Protein AF-A0AAT9RAG1-F1 (afdb_monomer_lite)

Radius of gyration: 29.84 Å; chains: 1; bounding box: 112×32×70 Å

pLDDT: mean 76.35, std 19.21, range [33.62, 98.06]

Structure (mmCIF, N/CA/C/O backbone):
data_AF-A0AAT9RAG1-F1
#
_entry.id   AF-A0AAT9RAG1-F1
#
loop_
_atom_site.group_PDB
_atom_site.id
_atom_site.type_symbol
_atom_site.label_atom_id
_atom_site.label_alt_id
_atom_site.label_comp_id
_atom_site.label_asym_id
_atom_site.label_entity_id
_atom_site.label_seq_id
_atom_site.pdbx_PDB_ins_code
_atom_site.Cartn_x
_atom_site.Cartn_y
_atom_site.Cartn_z
_atom_site.occupancy
_atom_site.B_iso_or_equiv
_atom_site.auth_seq_id
_atom_site.auth_comp_id
_atom_site.auth_asym_id
_atom_site.auth_atom_id
_atom_site.pdbx_PDB_model_num
ATOM 1 N N . MET A 1 1 ? 93.681 4.586 -46.506 1.00 40.03 1 MET A N 1
ATOM 2 C CA . MET A 1 1 ? 93.192 5.091 -45.199 1.00 40.03 1 MET A CA 1
ATOM 3 C C . MET A 1 1 ? 92.603 6.467 -45.478 1.00 40.03 1 MET A C 1
ATOM 5 O O . MET A 1 1 ? 93.308 7.249 -46.083 1.00 40.03 1 MET A O 1
ATOM 9 N N . HIS A 1 2 ? 91.350 6.830 -45.233 1.00 36.38 2 HIS A N 1
ATOM 10 C CA . HIS A 1 2 ? 90.281 6.272 -44.418 1.00 36.38 2 HIS A CA 1
ATOM 11 C C . HIS A 1 2 ? 88.919 6.592 -45.057 1.00 36.38 2 HIS A C 1
ATOM 13 O O . HIS A 1 2 ? 88.734 7.653 -45.648 1.00 36.38 2 HIS A O 1
ATOM 19 N N . SER A 1 3 ? 87.973 5.668 -44.884 1.00 42.69 3 SER A N 1
ATOM 20 C CA . SER A 1 3 ? 86.530 5.896 -44.959 1.00 42.69 3 SER A CA 1
ATOM 21 C C . SER A 1 3 ? 86.085 6.962 -43.961 1.00 42.69 3 SER A C 1
ATOM 23 O O . SER A 1 3 ? 86.582 6.949 -42.838 1.00 42.69 3 SER A O 1
ATOM 25 N N . THR A 1 4 ? 85.080 7.776 -44.303 1.00 41.22 4 THR A N 1
ATOM 26 C CA . THR A 1 4 ? 83.787 7.854 -43.579 1.00 41.22 4 THR A CA 1
ATOM 27 C C . THR A 1 4 ? 82.902 8.970 -44.146 1.00 41.22 4 THR A C 1
ATOM 29 O O . THR A 1 4 ? 83.059 10.144 -43.834 1.00 41.22 4 THR A O 1
ATOM 32 N N . GLN A 1 5 ? 81.901 8.584 -44.935 1.00 45.16 5 GLN A N 1
ATOM 33 C CA . GLN A 1 5 ? 80.667 9.347 -45.099 1.00 45.16 5 GLN A CA 1
ATOM 34 C C . GLN A 1 5 ? 79.576 8.577 -44.370 1.00 45.16 5 GLN A C 1
ATOM 36 O O . GLN A 1 5 ? 79.223 7.489 -44.797 1.00 45.16 5 GLN A O 1
ATOM 41 N N . THR A 1 6 ? 79.042 9.143 -43.294 1.00 49.62 6 THR A N 1
ATOM 42 C CA . THR A 1 6 ? 77.658 8.911 -42.859 1.00 49.62 6 THR A CA 1
ATOM 43 C C . THR A 1 6 ? 77.366 9.862 -41.716 1.00 49.62 6 THR A C 1
ATOM 45 O O . THR A 1 6 ? 78.040 9.786 -40.692 1.00 49.62 6 THR A O 1
ATOM 48 N N . ARG A 1 7 ? 76.318 10.679 -41.848 1.00 47.44 7 ARG A N 1
ATOM 49 C CA . ARG A 1 7 ? 75.192 10.693 -40.902 1.00 47.44 7 ARG A CA 1
ATOM 50 C C . ARG A 1 7 ? 74.137 11.719 -41.318 1.00 47.44 7 ARG A C 1
ATOM 52 O O . ARG A 1 7 ? 74.457 12.764 -41.865 1.00 47.44 7 ARG A O 1
ATOM 59 N N . LEU A 1 8 ? 72.904 11.381 -40.935 1.00 45.31 8 LEU A N 1
ATOM 60 C CA . LEU A 1 8 ? 71.692 12.205 -40.833 1.00 45.31 8 LEU A CA 1
ATOM 61 C C . LEU A 1 8 ? 70.722 12.160 -42.014 1.00 45.31 8 LEU A C 1
ATOM 63 O O . LEU A 1 8 ? 70.532 13.142 -42.717 1.00 45.31 8 LEU A O 1
ATOM 67 N N . ARG A 1 9 ? 69.981 11.048 -42.106 1.00 50.81 9 ARG A N 1
ATOM 68 C CA . ARG A 1 9 ? 68.541 11.066 -42.419 1.00 50.81 9 ARG A CA 1
ATOM 69 C C . ARG A 1 9 ? 67.848 9.881 -41.756 1.00 50.81 9 ARG A C 1
ATOM 71 O O . ARG A 1 9 ? 67.722 8.855 -42.393 1.00 50.81 9 ARG A O 1
ATOM 78 N N . HIS A 1 10 ? 67.423 10.007 -40.501 1.00 46.81 10 HIS A N 1
ATOM 79 C CA . HIS A 1 10 ? 66.399 9.138 -39.898 1.00 46.81 10 HIS A CA 1
ATOM 80 C C . HIS A 1 10 ? 65.782 9.890 -38.714 1.00 46.81 10 HIS A C 1
ATOM 82 O O . HIS A 1 10 ? 66.286 9.827 -37.600 1.00 46.81 10 HIS A O 1
ATOM 88 N N . GLY A 1 11 ? 64.732 10.667 -38.971 1.00 48.91 11 GLY A N 1
ATOM 89 C CA . GLY A 1 11 ? 64.070 11.449 -37.923 1.00 48.91 11 GLY A CA 1
ATOM 90 C C . GLY A 1 11 ? 62.714 12.016 -38.326 1.00 48.91 11 GLY A C 1
ATOM 91 O O . GLY A 1 11 ? 62.370 13.101 -37.882 1.00 48.91 11 GLY A O 1
ATOM 92 N N . ALA A 1 12 ? 61.967 11.341 -39.208 1.00 48.41 12 ALA A N 1
ATOM 93 C CA . ALA A 1 12 ? 60.676 11.855 -39.683 1.00 48.41 12 ALA A CA 1
ATOM 94 C C . ALA A 1 12 ? 59.583 10.786 -39.888 1.00 48.41 12 ALA A C 1
ATOM 96 O O . ALA A 1 12 ? 58.574 11.074 -40.518 1.00 48.41 12 ALA A O 1
ATOM 97 N N . LEU A 1 13 ? 59.743 9.562 -39.366 1.00 47.81 13 LEU A N 1
ATOM 98 C CA . LEU A 1 13 ? 58.730 8.496 -39.516 1.00 47.81 13 LEU A CA 1
ATOM 99 C C . LEU A 1 13 ? 58.182 7.939 -38.194 1.00 47.81 13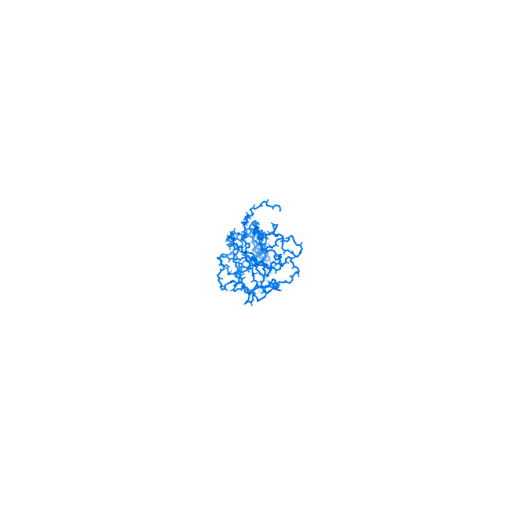 LEU A C 1
ATOM 101 O O . LEU A 1 13 ? 57.463 6.948 -38.192 1.00 47.81 13 LEU A O 1
ATOM 105 N N . THR A 1 14 ? 58.444 8.601 -37.070 1.00 49.59 14 THR A N 1
ATOM 106 C CA . THR A 1 14 ? 57.956 8.192 -35.739 1.00 49.59 14 THR A CA 1
ATOM 107 C C . THR A 1 14 ? 57.015 9.211 -35.093 1.00 49.59 14 THR A C 1
ATOM 109 O O . THR A 1 14 ? 56.840 9.204 -33.883 1.00 49.59 14 THR A O 1
ATOM 112 N N . ALA A 1 15 ? 56.370 10.077 -35.883 1.00 45.81 15 ALA A N 1
ATOM 113 C CA . ALA A 1 15 ? 55.337 10.995 -35.380 1.00 45.81 15 ALA A CA 1
ATOM 114 C C . ALA A 1 15 ? 53.917 10.674 -35.895 1.00 45.81 15 ALA A C 1
ATOM 116 O O . ALA A 1 15 ? 52.941 10.979 -35.218 1.00 45.81 15 ALA A O 1
ATOM 117 N N . CYS A 1 16 ? 53.771 10.003 -37.046 1.00 42.72 16 CYS A N 1
ATOM 118 C CA . CYS A 1 16 ? 52.444 9.697 -37.610 1.00 42.72 16 CYS A CA 1
ATOM 119 C C . CYS A 1 16 ? 51.754 8.467 -36.993 1.00 42.72 16 CYS A C 1
ATOM 121 O O . CYS A 1 16 ? 50.534 8.363 -37.066 1.00 42.72 16 CYS A O 1
ATOM 123 N N . ALA A 1 17 ? 52.488 7.551 -36.353 1.00 48.00 17 ALA A N 1
ATOM 124 C CA . ALA A 1 17 ? 51.880 6.357 -35.755 1.00 48.00 17 ALA A CA 1
ATOM 125 C C . ALA A 1 17 ? 51.192 6.641 -34.405 1.00 48.00 17 ALA A C 1
ATOM 127 O O . ALA A 1 17 ? 50.174 6.031 -34.086 1.00 48.00 17 ALA A O 1
ATOM 128 N N . ALA A 1 18 ? 51.704 7.599 -33.624 1.00 48.69 18 ALA A N 1
ATOM 129 C CA . ALA A 1 18 ? 51.156 7.912 -32.303 1.00 48.69 18 ALA A CA 1
ATOM 130 C C . ALA A 1 18 ? 49.821 8.677 -32.379 1.00 48.69 18 ALA A C 1
ATOM 132 O O . ALA A 1 18 ? 48.922 8.429 -31.578 1.00 48.69 18 ALA A O 1
ATOM 133 N N . ALA A 1 19 ? 49.653 9.556 -33.373 1.00 48.28 19 ALA A N 1
ATOM 134 C CA . ALA A 1 19 ? 48.416 10.319 -33.549 1.00 48.28 19 ALA A CA 1
ATOM 135 C C . ALA A 1 19 ? 47.224 9.428 -33.960 1.00 48.28 19 ALA A C 1
ATOM 137 O O . ALA A 1 19 ? 46.114 9.623 -33.472 1.00 48.28 19 ALA A O 1
ATOM 138 N N . LEU A 1 20 ? 47.454 8.401 -34.790 1.00 46.72 20 LEU A N 1
ATOM 139 C CA . LEU A 1 20 ? 46.414 7.445 -35.199 1.00 46.72 20 LEU A CA 1
ATOM 140 C C . LEU A 1 20 ? 46.015 6.475 -34.074 1.00 46.72 20 LEU A C 1
ATOM 142 O O . LEU A 1 20 ? 44.839 6.135 -33.956 1.00 46.72 20 LEU A O 1
ATOM 146 N N . ALA A 1 21 ? 46.950 6.085 -33.202 1.00 49.97 21 ALA A N 1
ATOM 147 C CA . ALA A 1 21 ? 46.638 5.252 -32.038 1.00 49.97 21 ALA A CA 1
ATOM 148 C C . ALA A 1 21 ? 45.797 6.002 -30.985 1.00 49.97 21 ALA A C 1
ATOM 150 O O . ALA A 1 21 ? 44.886 5.423 -30.394 1.00 49.97 21 ALA A O 1
ATOM 151 N N . LEU A 1 22 ? 46.045 7.302 -30.790 1.00 47.34 22 LEU A N 1
ATOM 152 C CA . LEU A 1 22 ? 45.271 8.133 -29.859 1.00 47.34 22 LEU A CA 1
ATOM 153 C C . LEU A 1 22 ? 43.859 8.457 -30.380 1.00 47.34 22 LEU A C 1
ATOM 155 O O . LEU A 1 22 ? 42.927 8.549 -29.584 1.00 47.34 22 LEU A O 1
ATOM 159 N N . LEU A 1 23 ? 43.667 8.542 -31.701 1.00 48.34 23 LEU A N 1
ATOM 160 C CA . LEU A 1 23 ? 42.337 8.686 -32.311 1.00 48.34 23 LEU A CA 1
ATOM 161 C C . LEU A 1 23 ? 41.520 7.380 -32.246 1.00 48.34 23 LEU A C 1
ATOM 163 O O . LEU A 1 23 ? 40.330 7.424 -31.945 1.00 48.34 23 LEU A O 1
ATOM 167 N N . ALA A 1 24 ? 42.144 6.209 -32.424 1.00 50.44 24 ALA A N 1
ATOM 168 C CA . ALA A 1 24 ? 41.454 4.917 -32.298 1.00 50.44 24 ALA A CA 1
ATOM 169 C C . ALA A 1 24 ? 41.089 4.563 -30.838 1.00 50.44 24 ALA A C 1
ATOM 171 O O . ALA A 1 24 ? 40.010 4.022 -30.575 1.00 50.44 24 ALA A O 1
ATOM 172 N N . ALA A 1 25 ? 41.943 4.921 -29.872 1.00 50.69 25 ALA A N 1
ATOM 173 C CA . ALA A 1 25 ? 41.645 4.755 -28.448 1.00 50.69 25 ALA A CA 1
ATOM 174 C C . ALA A 1 25 ? 40.567 5.743 -27.955 1.00 50.69 25 ALA A C 1
ATOM 176 O O . ALA A 1 25 ? 39.710 5.370 -27.156 1.00 50.69 25 ALA A O 1
ATOM 177 N N . GLY A 1 26 ? 40.544 6.975 -28.481 1.00 44.22 26 GLY A N 1
ATOM 178 C CA . GLY A 1 26 ? 39.517 7.973 -28.156 1.00 44.22 26 GLY A CA 1
ATOM 179 C C . GLY A 1 26 ? 38.122 7.635 -28.702 1.00 44.22 26 GLY A C 1
ATOM 180 O O . GLY A 1 26 ? 37.121 7.850 -28.018 1.00 44.22 26 GLY A O 1
ATOM 181 N N . CYS A 1 27 ? 38.029 7.039 -29.895 1.00 45.91 27 CYS A N 1
ATOM 182 C CA . CYS A 1 27 ? 36.744 6.644 -30.492 1.00 45.91 27 CYS A CA 1
ATOM 183 C C . CYS A 1 27 ? 36.137 5.372 -29.874 1.00 45.91 27 CYS A C 1
ATOM 185 O O . CYS A 1 27 ? 34.917 5.185 -29.909 1.00 45.91 27 CYS A O 1
ATOM 187 N N . SER A 1 28 ? 36.961 4.526 -29.252 1.00 42.59 28 SER A N 1
ATOM 188 C CA . SER A 1 28 ? 36.489 3.326 -28.547 1.00 42.59 28 SER A CA 1
ATOM 189 C C . SER A 1 28 ? 35.784 3.670 -27.229 1.00 42.59 28 SER A C 1
ATOM 191 O O . SER A 1 28 ? 34.896 2.942 -26.794 1.00 42.59 28 SER A O 1
ATOM 193 N N . GLN A 1 29 ? 36.123 4.814 -26.622 1.00 42.78 29 GLN A N 1
ATOM 194 C CA . GLN A 1 29 ? 35.517 5.269 -25.368 1.00 42.78 29 GLN A CA 1
ATOM 195 C C . GLN A 1 29 ? 34.324 6.214 -25.587 1.00 42.78 29 GLN A C 1
ATOM 197 O O . GLN A 1 29 ? 33.410 6.245 -24.768 1.00 42.78 29 GLN A O 1
ATOM 202 N N . ALA A 1 30 ? 34.271 6.913 -26.727 1.00 42.03 30 ALA A N 1
ATOM 203 C CA . ALA A 1 30 ? 33.099 7.694 -27.135 1.00 42.03 30 ALA A CA 1
ATOM 204 C C . ALA A 1 30 ? 31.915 6.812 -27.585 1.00 42.03 30 ALA A C 1
ATOM 206 O O . ALA A 1 30 ? 30.764 7.224 -27.472 1.00 42.03 30 ALA A O 1
ATOM 207 N N . SE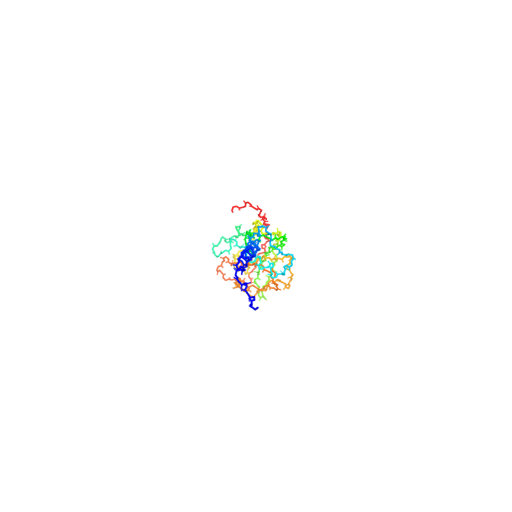R A 1 31 ? 32.176 5.571 -28.009 1.00 42.66 31 SER A N 1
ATOM 208 C CA . SER A 1 31 ? 31.130 4.600 -28.379 1.00 42.66 31 SER A CA 1
ATOM 209 C C . SER A 1 31 ? 30.538 3.847 -27.177 1.00 42.66 31 SER A C 1
ATOM 211 O O . SER A 1 31 ? 29.524 3.170 -27.311 1.00 42.66 31 SER A O 1
ATOM 213 N N . ALA A 1 32 ? 31.116 3.998 -25.978 1.00 41.66 32 ALA A N 1
ATOM 214 C CA . ALA A 1 32 ? 30.466 3.590 -24.728 1.00 41.66 32 ALA A CA 1
ATOM 215 C C . ALA A 1 32 ? 29.395 4.606 -24.272 1.00 41.66 32 ALA A C 1
ATOM 217 O O . ALA A 1 32 ? 28.630 4.342 -23.346 1.00 41.66 32 ALA A O 1
ATOM 218 N N . GLY A 1 33 ? 29.326 5.765 -24.936 1.00 42.03 33 GLY A N 1
ATOM 219 C CA . GLY A 1 33 ? 28.382 6.847 -24.685 1.00 42.03 33 GLY A CA 1
ATOM 220 C C . GLY A 1 33 ? 27.255 6.899 -25.711 1.00 42.03 33 GLY A C 1
ATOM 221 O O . GLY A 1 33 ? 26.995 7.952 -26.279 1.00 42.03 33 GLY A O 1
ATOM 222 N N . THR A 1 34 ? 26.608 5.772 -26.009 1.00 44.09 34 THR A N 1
ATOM 223 C CA . THR A 1 34 ? 25.304 5.758 -26.703 1.00 44.09 34 THR A CA 1
ATOM 224 C C . THR A 1 34 ? 24.581 4.432 -26.466 1.00 44.09 34 THR A C 1
ATOM 226 O O . THR A 1 34 ? 24.170 3.742 -27.392 1.00 44.09 34 THR A O 1
ATOM 229 N N . GLN A 1 35 ? 24.381 4.052 -25.199 1.00 44.97 35 GLN A N 1
ATOM 230 C CA . GLN A 1 35 ? 23.331 3.082 -24.879 1.00 44.97 35 GLN A CA 1
ATOM 231 C C . GLN A 1 35 ? 21.980 3.808 -24.916 1.00 44.97 35 GLN A C 1
ATOM 233 O O . GLN A 1 35 ? 21.408 4.147 -23.882 1.00 44.97 35 GLN A O 1
ATOM 238 N N . ALA A 1 36 ? 21.512 4.108 -26.128 1.00 47.84 36 ALA A N 1
ATOM 239 C CA . ALA A 1 36 ? 20.124 4.471 -26.355 1.00 47.84 36 ALA A CA 1
ATOM 240 C C . ALA A 1 36 ? 19.231 3.280 -25.949 1.00 47.84 36 ALA A C 1
ATOM 242 O O . ALA A 1 36 ? 19.473 2.142 -26.348 1.00 47.84 36 ALA A O 1
ATOM 243 N N . ASP A 1 37 ? 18.235 3.569 -25.115 1.00 59.56 37 ASP A N 1
ATOM 244 C CA . ASP A 1 37 ? 16.967 2.846 -24.968 1.00 59.56 37 ASP A CA 1
ATOM 245 C C . ASP A 1 37 ? 17.011 1.354 -24.595 1.00 59.56 37 ASP A C 1
ATOM 247 O O . ASP A 1 37 ? 16.361 0.505 -25.201 1.00 59.56 37 ASP A O 1
ATOM 251 N N . GLY A 1 38 ? 17.717 1.021 -23.513 1.00 77.00 38 GLY A N 1
ATOM 252 C CA . GLY A 1 38 ? 17.551 -0.272 -22.840 1.00 77.00 38 GLY A CA 1
ATOM 253 C C . GLY A 1 38 ? 16.586 -0.191 -21.654 1.00 77.00 38 GLY A C 1
ATOM 254 O O . GLY A 1 38 ? 16.732 0.676 -20.799 1.00 77.00 38 GLY A O 1
ATOM 255 N N . CYS A 1 39 ? 15.654 -1.136 -21.511 1.00 86.38 39 CYS A N 1
ATOM 256 C CA . CYS A 1 39 ? 14.928 -1.400 -20.256 1.00 86.38 39 CYS A CA 1
ATOM 257 C C . CYS A 1 39 ? 15.883 -1.894 -19.153 1.00 86.38 39 CYS A C 1
ATOM 259 O O . CYS A 1 39 ? 16.944 -2.422 -19.476 1.00 86.38 39 CYS A O 1
ATOM 261 N N . ARG A 1 40 ? 15.577 -1.712 -17.859 1.00 89.75 40 ARG A N 1
ATOM 262 C CA . ARG A 1 40 ? 16.416 -2.133 -16.717 1.00 89.75 40 ARG A CA 1
ATOM 263 C C . ARG A 1 40 ? 16.254 -3.614 -16.486 1.00 89.75 40 ARG A C 1
ATOM 265 O O . ARG A 1 40 ? 15.168 -4.064 -16.131 1.00 89.75 40 ARG A O 1
ATOM 272 N N . ASP A 1 41 ? 17.342 -4.352 -16.683 1.00 90.88 41 ASP A N 1
ATOM 273 C CA . ASP A 1 41 ? 17.323 -5.779 -16.419 1.00 90.88 41 ASP A CA 1
ATOM 274 C C . ASP A 1 41 ? 17.032 -6.037 -14.938 1.00 90.88 41 ASP A C 1
ATOM 276 O O . ASP A 1 41 ? 17.598 -5.414 -14.034 1.00 90.88 41 ASP A O 1
ATOM 280 N N . ASN A 1 42 ? 16.085 -6.939 -14.730 1.00 93.31 42 ASN A N 1
ATOM 281 C CA . ASN A 1 42 ? 15.546 -7.319 -13.438 1.00 93.31 42 ASN A CA 1
ATOM 282 C C . ASN A 1 42 ? 15.310 -8.830 -13.329 1.00 93.31 42 ASN A C 1
ATOM 284 O O . ASN A 1 42 ? 14.631 -9.278 -12.404 1.00 93.31 42 ASN A O 1
ATOM 288 N N . GLY A 1 43 ? 15.868 -9.629 -14.249 1.00 90.56 43 GLY A N 1
ATOM 289 C CA . GLY A 1 43 ? 15.709 -11.086 -14.247 1.00 90.56 43 GLY A CA 1
ATOM 290 C C . GLY A 1 43 ? 16.226 -11.762 -12.974 1.00 90.56 43 GLY A C 1
ATOM 291 O O . GLY A 1 43 ? 15.621 -12.728 -12.512 1.00 90.56 43 GLY A O 1
ATOM 292 N N . HIS A 1 44 ? 17.287 -11.215 -12.378 1.00 93.94 44 HIS A N 1
ATOM 293 C CA . HIS A 1 44 ? 17.971 -11.786 -11.212 1.00 93.94 44 HIS A CA 1
ATOM 294 C C . HIS A 1 44 ? 17.766 -10.996 -9.918 1.00 93.94 44 HIS A C 1
ATOM 296 O O . HIS A 1 44 ? 18.411 -11.293 -8.918 1.00 93.94 44 HIS A O 1
ATOM 302 N N . TRP A 1 45 ? 16.870 -10.004 -9.913 1.00 95.62 45 TRP A N 1
ATOM 303 C CA . TRP A 1 45 ? 16.665 -9.188 -8.721 1.00 95.62 45 TRP A CA 1
ATOM 304 C C . TRP A 1 45 ? 16.180 -10.019 -7.544 1.00 95.62 45 TRP A C 1
ATOM 306 O O . TRP A 1 45 ? 15.151 -10.708 -7.626 1.00 95.62 45 TRP A O 1
ATOM 316 N N . SER A 1 46 ? 16.880 -9.844 -6.433 1.00 95.94 46 SER A N 1
ATOM 317 C CA . SER A 1 46 ? 16.471 -10.242 -5.098 1.00 95.94 46 SER A CA 1
ATOM 318 C C . SER A 1 46 ? 15.168 -9.555 -4.676 1.00 95.94 46 SER A C 1
ATOM 320 O O . SER A 1 46 ? 14.702 -8.576 -5.270 1.00 95.94 46 SER A O 1
ATOM 322 N N . GLN A 1 47 ? 14.570 -10.067 -3.602 1.00 95.00 47 GLN A N 1
ATOM 323 C CA . GLN A 1 47 ? 13.398 -9.459 -2.973 1.00 95.00 47 GLN A CA 1
ATOM 324 C C . GLN A 1 47 ? 13.654 -7.998 -2.577 1.00 95.00 47 GLN A C 1
ATOM 326 O O . GLN A 1 47 ? 12.843 -7.125 -2.891 1.00 95.00 47 GLN A O 1
ATOM 331 N N . ARG A 1 48 ? 14.822 -7.728 -1.982 1.00 95.94 48 ARG A N 1
ATOM 332 C CA . ARG A 1 48 ? 15.249 -6.395 -1.552 1.00 95.94 48 ARG A CA 1
ATOM 333 C C . ARG A 1 48 ? 15.400 -5.421 -2.718 1.00 95.94 48 ARG A C 1
ATOM 335 O O . ARG A 1 48 ? 14.988 -4.272 -2.601 1.00 95.94 48 ARG A O 1
ATOM 342 N N . GLU A 1 49 ? 15.944 -5.857 -3.852 1.00 95.69 49 GLU A N 1
ATOM 343 C CA . GLU A 1 49 ? 16.079 -5.004 -5.044 1.00 95.69 49 GLU A CA 1
ATOM 344 C C . GLU A 1 49 ? 14.720 -4.645 -5.651 1.00 95.69 49 GLU A C 1
ATOM 346 O O . GLU A 1 49 ? 14.482 -3.491 -6.010 1.00 95.69 49 GLU A O 1
ATOM 351 N N . ARG A 1 50 ? 13.789 -5.607 -5.701 1.00 96.00 50 ARG A N 1
ATOM 352 C CA . ARG A 1 50 ? 12.409 -5.355 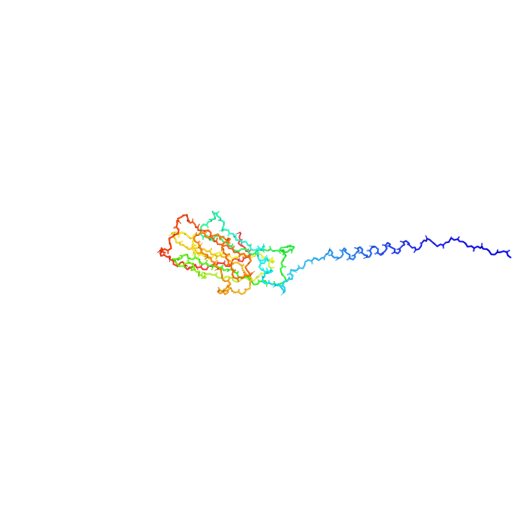-6.147 1.00 96.00 50 ARG A CA 1
ATOM 353 C C . ARG A 1 50 ? 11.699 -4.372 -5.220 1.00 96.00 50 ARG A C 1
ATOM 355 O O . ARG A 1 50 ? 11.051 -3.442 -5.696 1.00 96.00 50 ARG A O 1
ATOM 362 N N . ALA A 1 51 ? 11.853 -4.548 -3.910 1.00 96.44 51 ALA A N 1
ATOM 363 C CA . ALA A 1 51 ? 11.323 -3.631 -2.911 1.00 96.44 51 ALA A CA 1
ATOM 364 C C . ALA A 1 51 ? 11.945 -2.232 -3.029 1.00 96.44 51 ALA A C 1
ATOM 366 O O . ALA A 1 51 ? 11.231 -1.235 -2.990 1.00 96.44 51 ALA A O 1
ATOM 367 N N . ALA A 1 52 ? 13.259 -2.137 -3.243 1.00 94.75 52 ALA A N 1
ATOM 368 C CA . ALA A 1 52 ? 13.942 -0.862 -3.435 1.00 94.75 52 ALA A CA 1
ATOM 369 C C . ALA A 1 52 ? 13.418 -0.103 -4.660 1.00 94.75 52 ALA A C 1
ATOM 371 O O . ALA A 1 52 ? 13.186 1.101 -4.578 1.00 94.75 52 ALA A O 1
ATOM 372 N N . TRP A 1 53 ? 13.166 -0.800 -5.770 1.00 94.31 53 TRP A N 1
ATOM 373 C CA . TRP A 1 53 ? 12.543 -0.191 -6.944 1.00 94.31 53 TRP A CA 1
ATOM 374 C C . TRP A 1 53 ? 11.112 0.287 -6.666 1.00 94.31 53 TRP A C 1
ATOM 376 O O . TRP A 1 53 ? 10.728 1.383 -7.079 1.00 94.31 53 TRP A O 1
ATOM 386 N N . LEU A 1 54 ? 10.318 -0.500 -5.934 1.00 95.25 54 LEU A N 1
ATOM 387 C CA . LEU A 1 54 ? 8.974 -0.083 -5.531 1.00 95.25 54 LEU A CA 1
ATOM 388 C C . LEU A 1 54 ? 9.008 1.144 -4.618 1.00 95.25 54 LEU A C 1
ATOM 390 O O . LEU A 1 54 ? 8.200 2.045 -4.810 1.00 95.25 54 LEU A O 1
ATOM 394 N N . ARG A 1 55 ? 9.967 1.235 -3.693 1.00 94.12 55 ARG A N 1
ATOM 395 C CA . ARG A 1 55 ? 10.106 2.368 -2.767 1.00 94.12 55 ARG A CA 1
ATOM 396 C C . ARG A 1 55 ? 10.261 3.709 -3.476 1.00 94.12 55 ARG A C 1
ATOM 398 O O . ARG A 1 55 ? 9.751 4.716 -3.005 1.00 94.12 55 ARG A O 1
ATOM 405 N N . THR A 1 56 ? 10.942 3.730 -4.619 1.00 91.62 56 THR A N 1
ATOM 406 C CA . THR A 1 56 ? 11.109 4.955 -5.416 1.00 91.62 56 THR A CA 1
ATOM 407 C C . THR A 1 56 ? 9.936 5.207 -6.369 1.00 91.62 56 THR A C 1
ATOM 409 O O . THR A 1 56 ? 9.722 6.336 -6.826 1.00 91.62 56 THR A O 1
ATOM 412 N N . SER A 1 57 ? 9.175 4.160 -6.687 1.00 92.88 57 SER A N 1
ATOM 413 C CA . SER A 1 57 ? 8.137 4.185 -7.722 1.00 92.88 57 SER A CA 1
ATOM 414 C C . SER A 1 57 ? 6.729 4.384 -7.165 1.00 92.88 57 SER A C 1
ATOM 416 O O . SER A 1 57 ? 5.895 4.976 -7.848 1.00 92.88 57 SER A O 1
ATOM 418 N N . VAL A 1 58 ? 6.464 3.917 -5.945 1.00 95.12 58 VAL A N 1
ATOM 419 C CA . VAL A 1 58 ? 5.155 3.982 -5.290 1.00 95.12 58 VAL A CA 1
ATOM 420 C C . VAL A 1 58 ? 4.966 5.322 -4.582 1.00 95.12 58 VAL A C 1
ATOM 422 O O . VAL A 1 58 ? 5.876 5.833 -3.934 1.00 95.12 58 VAL A O 1
ATOM 425 N N . GLN A 1 59 ? 3.766 5.883 -4.695 1.00 94.56 59 GLN A N 1
ATOM 426 C CA . GLN A 1 59 ? 3.305 7.034 -3.928 1.00 94.56 59 GLN A CA 1
ATOM 427 C C . GLN A 1 59 ? 1.901 6.779 -3.387 1.00 94.56 59 GLN A C 1
ATOM 429 O O . GLN A 1 59 ? 1.067 6.197 -4.080 1.00 94.56 59 GLN A O 1
ATOM 434 N N . PHE A 1 60 ? 1.631 7.277 -2.183 1.00 92.50 60 PHE A N 1
ATOM 435 C CA . PHE A 1 60 ? 0.288 7.346 -1.617 1.00 92.50 60 PHE A CA 1
ATOM 436 C C . PHE A 1 60 ? -0.262 8.759 -1.833 1.00 92.50 60 PHE A C 1
ATOM 438 O O . PHE A 1 60 ? 0.352 9.735 -1.402 1.00 92.50 60 PHE A O 1
ATOM 445 N N . ARG A 1 61 ? -1.395 8.880 -2.529 1.00 91.31 61 ARG A N 1
ATOM 446 C CA . ARG A 1 61 ? -2.096 10.153 -2.771 1.00 91.31 61 ARG A CA 1
ATOM 447 C C . ARG A 1 61 ? -3.368 10.218 -1.935 1.00 91.31 61 ARG A C 1
ATOM 449 O O . ARG A 1 61 ? -3.958 9.175 -1.683 1.00 91.31 61 ARG A O 1
ATOM 456 N N . GLY A 1 62 ? -3.770 11.421 -1.518 1.00 86.00 62 GLY A N 1
ATOM 457 C CA . GLY A 1 62 ? -5.003 11.631 -0.743 1.00 86.00 62 GLY A CA 1
ATOM 458 C C . GLY A 1 62 ? -4.975 11.028 0.667 1.00 86.00 62 GLY A C 1
ATOM 459 O O . GLY A 1 62 ? -6.011 10.656 1.188 1.00 86.00 62 GLY A O 1
ATOM 460 N N . THR A 1 63 ? -3.787 10.876 1.260 1.00 81.62 63 THR A N 1
ATOM 461 C CA . THR A 1 63 ? -3.578 10.197 2.560 1.00 81.62 63 THR A CA 1
ATOM 462 C C . THR A 1 63 ? -2.679 10.989 3.512 1.00 81.62 63 THR A C 1
ATOM 464 O O . THR A 1 63 ? -2.069 10.413 4.406 1.00 81.62 63 THR A O 1
ATOM 467 N N . ALA A 1 64 ? -2.491 12.284 3.253 1.00 71.81 64 ALA A N 1
ATOM 468 C CA . ALA A 1 64 ? -1.739 13.169 4.141 1.00 71.81 64 ALA A CA 1
ATOM 469 C C . ALA A 1 64 ? -2.650 13.720 5.246 1.00 71.81 64 ALA A C 1
ATOM 471 O O . ALA A 1 64 ? -3.869 13.728 5.080 1.00 71.81 64 ALA A O 1
ATOM 472 N N . ASP A 1 65 ? -2.057 14.229 6.324 1.00 59.69 65 ASP A N 1
ATOM 473 C CA . ASP A 1 65 ? -2.794 14.907 7.391 1.00 59.69 65 ASP A CA 1
ATOM 474 C C . ASP A 1 65 ? -3.618 16.071 6.812 1.00 59.69 65 ASP A C 1
ATOM 476 O O . ASP A 1 65 ? -3.099 16.911 6.071 1.00 59.69 65 ASP A O 1
ATOM 480 N N . GLY A 1 66 ? -4.923 16.083 7.100 1.00 53.19 66 GLY A N 1
ATOM 481 C CA . GLY A 1 66 ? -5.876 17.050 6.542 1.00 53.19 66 GLY A CA 1
ATOM 482 C C . GLY A 1 66 ? -6.412 16.721 5.140 1.00 53.19 66 GLY A C 1
ATOM 483 O O . GLY A 1 66 ? -7.121 17.543 4.559 1.00 53.19 66 GLY A O 1
ATOM 484 N N . ALA A 1 67 ? -6.095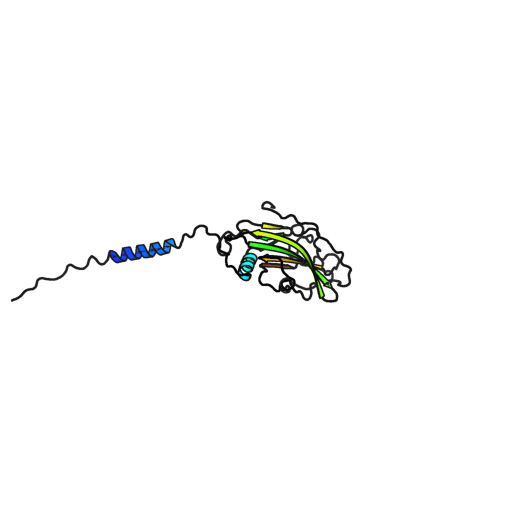 15.548 4.579 1.00 61.25 67 ALA A N 1
ATOM 485 C CA . ALA A 1 67 ? -6.811 15.015 3.420 1.00 61.25 67 ALA A CA 1
ATOM 486 C C . ALA A 1 67 ? -8.277 14.708 3.774 1.00 61.25 67 ALA A C 1
ATOM 488 O O . ALA A 1 67 ? -8.634 14.613 4.948 1.00 61.25 67 ALA A O 1
ATOM 489 N N . ASP A 1 68 ? -9.129 14.547 2.755 1.00 65.06 68 ASP A N 1
ATOM 490 C CA . ASP A 1 68 ? -10.496 14.093 2.994 1.00 65.06 68 ASP A CA 1
ATOM 491 C C . ASP A 1 68 ? -10.476 12.737 3.710 1.00 65.06 68 ASP A C 1
ATOM 493 O O . ASP A 1 68 ? -10.035 11.720 3.173 1.00 65.06 68 ASP A O 1
ATOM 497 N N . SER A 1 69 ? -10.998 12.779 4.928 1.00 66.69 69 SER A N 1
ATOM 498 C CA . SER A 1 69 ? -11.367 11.676 5.807 1.00 66.69 69 SER A CA 1
ATOM 499 C C . SER A 1 69 ? -11.982 10.450 5.134 1.00 66.69 69 SER A C 1
ATOM 501 O O . SER A 1 69 ? -11.821 9.335 5.610 1.00 66.69 69 SER A O 1
ATOM 503 N N . SER A 1 70 ? -12.710 10.632 4.031 1.00 74.44 70 SER A N 1
ATOM 504 C CA . SER A 1 70 ? -13.408 9.543 3.345 1.00 74.44 70 SER A CA 1
ATOM 505 C C . SER A 1 70 ? -12.468 8.574 2.612 1.00 74.44 70 SER A C 1
ATOM 507 O O . SER A 1 70 ? -12.879 7.472 2.247 1.00 74.44 70 SER A O 1
ATOM 509 N N . TYR A 1 71 ? -11.220 8.986 2.348 1.00 80.56 71 TYR A N 1
ATOM 510 C CA . TYR A 1 71 ? -10.270 8.316 1.453 1.00 80.56 71 TYR A CA 1
ATOM 511 C C . TYR A 1 71 ? -10.815 8.006 0.044 1.00 80.56 71 TYR A C 1
ATOM 513 O O . TYR A 1 71 ? -10.166 7.289 -0.715 1.00 80.56 71 TYR A O 1
ATOM 521 N N . GLU A 1 72 ? -11.959 8.565 -0.366 1.00 81.19 72 GLU A N 1
ATOM 522 C CA . GLU A 1 72 ? -12.579 8.254 -1.664 1.00 81.19 72 GLU A CA 1
ATOM 523 C C . GLU A 1 72 ? -11.712 8.695 -2.851 1.00 81.19 72 GLU A C 1
ATOM 525 O O . GLU A 1 72 ? -11.709 8.065 -3.908 1.00 81.19 72 GLU A O 1
ATOM 530 N N . SER A 1 73 ? -10.916 9.751 -2.662 1.00 82.94 73 SER A N 1
ATOM 531 C CA . SER A 1 73 ? -9.930 10.228 -3.642 1.00 82.94 73 SER A CA 1
ATOM 532 C C . SER A 1 73 ? -8.525 9.642 -3.431 1.00 82.94 73 SER A C 1
ATOM 534 O O . SER A 1 73 ? -7.594 9.951 -4.186 1.00 82.94 73 SER A O 1
ATOM 536 N N . ALA A 1 74 ? -8.340 8.796 -2.413 1.00 90.25 74 ALA A N 1
ATOM 537 C CA . ALA A 1 74 ? -7.045 8.230 -2.080 1.00 90.25 74 ALA A CA 1
ATOM 538 C C . ALA A 1 74 ? -6.648 7.106 -3.042 1.00 90.25 74 ALA A C 1
ATOM 540 O O . ALA A 1 74 ? -7.465 6.317 -3.528 1.00 90.25 74 ALA A O 1
ATOM 541 N N . SER A 1 75 ? -5.350 7.019 -3.329 1.00 92.81 75 SER A N 1
ATOM 542 C CA . SER A 1 75 ? -4.826 5.993 -4.228 1.00 92.81 75 SER A CA 1
ATOM 543 C C . SER A 1 75 ? -3.379 5.614 -3.946 1.00 92.81 75 SER A C 1
ATOM 545 O O . SER A 1 75 ? -2.570 6.410 -3.462 1.00 92.81 75 SER A O 1
ATOM 547 N N . VAL A 1 76 ? -3.047 4.374 -4.303 1.00 94.94 76 VAL A N 1
ATOM 548 C CA . VAL A 1 76 ? -1.669 3.895 -4.430 1.00 94.94 76 VAL A CA 1
ATOM 549 C C . VAL A 1 76 ? -1.263 4.015 -5.892 1.00 94.94 76 VAL A C 1
ATOM 551 O O . VAL A 1 76 ? -1.847 3.368 -6.761 1.00 94.94 76 VAL A O 1
ATOM 554 N N . VAL A 1 77 ? -0.251 4.831 -6.172 1.00 95.00 77 VAL A N 1
ATOM 555 C CA . VAL A 1 77 ? 0.228 5.110 -7.528 1.00 95.00 77 VAL A CA 1
ATOM 556 C C . VAL A 1 77 ? 1.608 4.503 -7.730 1.00 95.00 77 VAL A C 1
ATOM 558 O O . VAL A 1 77 ? 2.566 4.911 -7.081 1.00 95.00 77 VAL A O 1
ATOM 561 N N . VAL A 1 78 ? 1.738 3.577 -8.678 1.00 93.69 78 VAL A N 1
ATOM 562 C CA . VAL A 1 78 ? 3.032 3.133 -9.209 1.00 93.69 78 VAL A CA 1
ATOM 563 C C . VAL A 1 78 ? 3.373 4.014 -10.405 1.00 93.69 78 VAL A C 1
ATOM 565 O O . VAL A 1 78 ? 2.793 3.864 -11.480 1.00 93.69 78 VAL A O 1
ATOM 568 N N . ARG A 1 79 ? 4.285 4.968 -10.216 1.00 92.19 79 ARG A N 1
ATOM 569 C CA . ARG A 1 79 ? 4.641 5.958 -11.239 1.00 92.19 79 ARG A CA 1
ATOM 570 C C . ARG A 1 79 ? 5.425 5.345 -12.389 1.00 92.19 79 ARG A C 1
ATOM 572 O O . ARG A 1 79 ? 6.268 4.474 -12.172 1.00 92.19 79 ARG A O 1
ATOM 579 N N . ALA A 1 80 ? 5.217 5.893 -13.584 1.00 88.44 80 ALA A N 1
ATOM 580 C CA . ALA A 1 80 ? 6.126 5.682 -14.698 1.00 88.44 80 ALA A CA 1
ATOM 581 C C . ALA A 1 80 ? 7.557 6.145 -14.355 1.00 88.44 80 ALA A C 1
ATOM 583 O O . ALA A 1 80 ? 7.771 7.121 -13.632 1.00 88.44 80 ALA A O 1
ATOM 584 N N . GLN A 1 81 ? 8.523 5.413 -14.887 1.00 83.69 81 GLN A N 1
ATOM 585 C CA . GLN A 1 81 ? 9.944 5.453 -14.595 1.00 83.69 81 GLN A CA 1
ATOM 586 C C . GLN A 1 81 ? 10.674 5.654 -15.935 1.00 83.69 81 GLN A C 1
ATOM 588 O O . GLN A 1 81 ? 10.733 4.744 -16.763 1.00 83.69 81 GLN A O 1
ATOM 593 N N . HIS A 1 82 ? 11.206 6.860 -16.165 1.00 77.00 82 HIS A N 1
ATOM 594 C CA . HIS A 1 82 ? 11.725 7.280 -17.473 1.00 77.00 82 HIS A CA 1
ATOM 595 C C . HIS A 1 82 ? 13.256 7.384 -17.565 1.00 77.00 82 HIS A C 1
ATOM 597 O O . HIS A 1 82 ? 13.771 7.523 -18.671 1.00 77.00 82 HIS A O 1
ATOM 603 N N . SER A 1 83 ? 14.014 7.333 -16.461 1.00 71.75 83 SER A N 1
ATOM 604 C CA . SER A 1 83 ? 15.474 7.522 -16.530 1.00 71.75 83 SER A CA 1
ATOM 605 C C . SER A 1 83 ? 16.262 6.958 -15.340 1.00 71.75 83 SER A C 1
ATOM 607 O O . SER A 1 83 ? 15.772 6.821 -14.219 1.00 71.75 83 SER A O 1
ATOM 609 N N . GLY A 1 84 ? 17.536 6.634 -15.591 1.00 68.12 84 GLY A N 1
ATOM 610 C CA . GLY A 1 84 ? 18.496 6.211 -14.567 1.00 68.12 84 GLY A CA 1
ATOM 611 C C . GLY A 1 84 ? 18.089 4.934 -13.823 1.00 68.12 84 GLY A C 1
ATOM 612 O O . GLY A 1 84 ? 17.669 3.943 -14.425 1.00 68.12 84 GLY A O 1
ATOM 613 N N . ALA A 1 85 ? 18.216 4.948 -12.492 1.00 64.75 85 ALA A N 1
ATOM 614 C CA . ALA A 1 85 ? 17.735 3.860 -11.634 1.00 64.75 85 ALA A CA 1
ATOM 615 C C . ALA A 1 85 ? 16.205 3.687 -11.716 1.00 64.75 85 ALA A C 1
ATOM 617 O O . ALA A 1 85 ? 15.689 2.594 -11.480 1.00 64.75 85 ALA A O 1
ATOM 618 N N . GLY A 1 86 ? 15.492 4.738 -12.106 1.00 69.75 86 GLY A N 1
ATOM 619 C CA . GLY A 1 86 ? 14.067 4.744 -12.373 1.00 69.75 86 GLY A CA 1
ATOM 620 C C . GLY A 1 86 ? 13.762 4.674 -13.863 1.00 69.75 86 GLY A C 1
ATOM 621 O O . GLY A 1 86 ? 12.972 5.476 -14.335 1.00 69.75 86 GLY A O 1
ATOM 622 N N . ARG A 1 87 ? 14.396 3.781 -14.633 1.00 83.50 87 ARG A N 1
ATOM 623 C CA . ARG A 1 87 ? 13.941 3.436 -15.996 1.00 83.50 87 ARG A CA 1
ATOM 624 C C . ARG A 1 87 ? 12.989 2.239 -15.948 1.00 83.50 87 ARG A C 1
ATOM 626 O O . ARG A 1 87 ? 13.048 1.447 -15.000 1.00 83.50 87 ARG A O 1
ATOM 633 N N . ALA A 1 88 ? 12.162 2.083 -16.978 1.00 89.19 88 ALA A N 1
ATOM 634 C CA . ALA A 1 88 ? 11.284 0.926 -17.120 1.00 89.19 88 ALA A CA 1
ATOM 635 C C . ALA A 1 88 ? 12.073 -0.396 -17.096 1.00 89.19 88 ALA A C 1
ATOM 637 O O . ALA A 1 88 ? 13.181 -0.471 -17.619 1.00 89.19 88 ALA A O 1
ATOM 638 N N . LEU A 1 89 ? 11.510 -1.434 -16.486 1.00 92.38 89 LEU A N 1
ATOM 639 C CA . LEU A 1 89 ? 12.084 -2.766 -16.310 1.00 92.38 89 LEU A CA 1
ATOM 640 C C . LEU A 1 89 ? 11.961 -3.607 -17.582 1.00 92.38 89 LEU A C 1
ATOM 642 O O . LEU A 1 89 ? 11.000 -3.473 -18.334 1.00 92.38 89 LEU A O 1
ATOM 646 N N . CYS A 1 90 ? 12.898 -4.527 -17.804 1.00 92.75 90 CYS A N 1
ATOM 647 C CA . CYS A 1 90 ? 12.816 -5.450 -18.941 1.00 92.75 90 CYS A CA 1
ATOM 648 C C . CYS A 1 90 ? 11.744 -6.517 -18.769 1.00 92.75 90 CYS A C 1
ATOM 650 O O . CYS A 1 90 ? 11.169 -6.998 -19.743 1.00 92.75 90 CYS A O 1
ATOM 652 N N . ARG A 1 91 ? 11.480 -6.912 -17.526 1.00 93.06 91 ARG A N 1
ATOM 653 C CA . ARG A 1 91 ? 10.438 -7.869 -17.173 1.00 93.06 91 ARG A CA 1
ATOM 654 C C . ARG A 1 91 ? 9.455 -7.190 -16.241 1.00 93.06 91 ARG A C 1
ATOM 656 O O . ARG A 1 91 ? 9.856 -6.526 -15.285 1.00 93.06 91 ARG A O 1
ATOM 663 N N . ARG A 1 92 ? 8.160 -7.400 -16.473 1.00 94.12 92 ARG A N 1
ATOM 664 C CA . ARG A 1 92 ? 7.130 -6.874 -15.575 1.00 94.12 92 ARG A CA 1
ATOM 665 C C . ARG A 1 92 ? 7.282 -7.471 -14.181 1.00 94.12 92 ARG A C 1
ATOM 667 O O . ARG A 1 92 ? 7.418 -8.682 -14.014 1.00 94.12 92 ARG A O 1
ATOM 674 N N . LEU A 1 93 ? 7.204 -6.608 -13.184 1.00 94.25 93 LEU A N 1
ATOM 675 C CA . LEU A 1 93 ? 7.138 -6.965 -11.783 1.00 94.25 93 LEU A CA 1
ATOM 676 C C . LEU A 1 93 ? 5.677 -7.217 -11.396 1.00 94.25 93 LEU A C 1
ATOM 678 O O . LEU A 1 93 ? 4.795 -6.409 -11.697 1.00 94.25 93 LEU A O 1
ATOM 682 N N . ALA A 1 94 ? 5.420 -8.340 -10.726 1.00 95.25 94 ALA A N 1
ATOM 683 C CA . ALA A 1 94 ? 4.155 -8.559 -10.036 1.00 95.25 94 ALA A CA 1
ATOM 684 C C . ALA A 1 94 ? 4.167 -7.759 -8.731 1.00 95.25 94 ALA A C 1
ATOM 686 O O . ALA A 1 94 ? 5.058 -7.955 -7.902 1.00 95.25 94 ALA A O 1
ATOM 687 N N . VAL A 1 95 ? 3.192 -6.874 -8.565 1.00 96.69 95 VAL A N 1
ATOM 688 C CA . VAL A 1 95 ? 3.048 -6.008 -7.394 1.00 96.69 95 VAL A CA 1
ATOM 689 C C . VAL A 1 95 ? 1.702 -6.302 -6.760 1.00 96.69 95 VAL A C 1
ATOM 691 O O . VAL A 1 95 ? 0.689 -6.333 -7.453 1.00 96.69 95 VAL A O 1
ATOM 694 N N . GLN A 1 96 ? 1.693 -6.530 -5.458 1.00 97.25 96 GLN A N 1
ATOM 695 C CA . GLN A 1 96 ? 0.479 -6.580 -4.661 1.00 97.25 96 GLN A CA 1
ATOM 696 C C . GLN A 1 96 ? 0.289 -5.214 -4.012 1.00 97.25 96 GLN A C 1
ATOM 698 O O . GLN A 1 96 ? 1.253 -4.643 -3.503 1.00 97.25 96 GLN A O 1
ATOM 703 N N . VAL A 1 97 ? -0.937 -4.708 -4.038 1.00 96.94 97 VAL A N 1
ATOM 704 C CA . VAL A 1 97 ? -1.384 -3.595 -3.201 1.00 96.94 97 VAL A CA 1
ATOM 705 C C . VAL A 1 97 ? -2.454 -4.155 -2.287 1.00 96.94 97 VAL A C 1
ATOM 707 O O . VAL A 1 97 ? -3.481 -4.626 -2.769 1.00 96.94 97 VAL A O 1
ATOM 710 N N . GLU A 1 98 ? -2.202 -4.154 -0.990 1.00 95.81 98 GLU A N 1
ATOM 711 C CA . GLU A 1 98 ? -3.096 -4.772 -0.019 1.00 95.81 98 GLU A CA 1
ATOM 712 C C . GLU A 1 98 ? -3.435 -3.812 1.106 1.00 95.81 98 GLU A C 1
ATOM 714 O O . GLU A 1 98 ? -2.598 -3.012 1.527 1.00 95.81 98 GLU A O 1
ATOM 719 N N . PHE A 1 99 ? -4.686 -3.906 1.538 1.00 93.81 99 PHE A N 1
ATOM 720 C CA . PHE A 1 99 ? -5.291 -3.116 2.589 1.00 93.81 99 PHE A CA 1
ATOM 721 C C . PHE A 1 99 ? -5.666 -4.050 3.737 1.00 93.81 99 PHE A C 1
ATOM 723 O O . PHE A 1 99 ? -6.259 -5.109 3.507 1.00 93.81 99 PHE A O 1
ATOM 730 N N . TRP A 1 100 ? -5.358 -3.634 4.958 1.00 93.44 100 TRP A N 1
ATOM 731 C CA . TRP A 1 100 ? -5.747 -4.315 6.186 1.00 93.44 100 TRP A CA 1
ATOM 732 C C . TRP A 1 100 ? -6.416 -3.333 7.137 1.00 93.44 100 TRP A C 1
ATOM 734 O O . TRP A 1 100 ? -6.006 -2.173 7.213 1.00 93.44 100 TRP A O 1
ATOM 744 N N . THR A 1 101 ? -7.397 -3.811 7.896 1.00 89.50 101 THR A N 1
ATOM 745 C CA . THR A 1 101 ? -7.815 -3.155 9.133 1.00 89.50 101 THR A CA 1
ATOM 746 C C . THR A 1 101 ? -6.961 -3.672 10.275 1.00 89.50 101 THR A C 1
ATOM 748 O O . THR A 1 101 ? -6.692 -4.870 10.365 1.00 89.50 101 THR A O 1
ATOM 751 N N . LEU A 1 102 ? -6.532 -2.759 11.134 1.00 88.94 102 LEU A N 1
ATOM 752 C CA . LEU A 1 102 ? -5.841 -3.041 12.378 1.00 88.94 102 LEU A CA 1
ATOM 753 C C . LEU A 1 102 ? -6.723 -2.517 13.494 1.00 88.94 102 LEU A C 1
ATOM 755 O O . LEU A 1 102 ? -6.960 -1.315 13.563 1.00 88.94 102 LEU A O 1
ATOM 759 N N . THR A 1 103 ? -7.203 -3.408 14.341 1.00 86.25 103 THR A N 1
ATOM 760 C CA . THR A 1 103 ? -8.136 -3.104 15.415 1.00 86.25 103 THR A CA 1
ATOM 761 C C . THR A 1 103 ? -7.455 -3.372 16.746 1.00 86.25 103 THR A C 1
ATOM 763 O O . THR A 1 103 ? -7.051 -4.503 17.016 1.00 86.25 103 THR A O 1
ATOM 766 N N . ALA A 1 104 ? -7.308 -2.344 17.581 1.00 84.56 104 ALA A N 1
ATOM 767 C CA . ALA A 1 104 ? -6.852 -2.551 18.947 1.00 84.56 104 ALA A CA 1
ATOM 768 C C . ALA A 1 104 ? -7.946 -3.266 19.751 1.00 84.56 104 ALA A C 1
ATOM 770 O O . ALA A 1 104 ? -9.128 -2.941 19.661 1.00 84.56 104 ALA A O 1
ATOM 771 N N . THR A 1 105 ? -7.516 -4.235 20.540 1.00 81.25 105 THR A N 1
ATOM 772 C CA . THR A 1 105 ? -8.314 -5.040 21.460 1.00 81.25 105 THR A CA 1
ATOM 773 C C . THR A 1 105 ? -7.657 -4.982 22.834 1.00 81.25 105 THR A C 1
ATOM 775 O O . THR A 1 105 ? -6.499 -4.578 22.972 1.00 81.25 105 THR A O 1
ATOM 778 N N . THR A 1 106 ? -8.348 -5.462 23.861 1.00 78.94 106 THR A N 1
ATOM 779 C CA . THR A 1 106 ? -7.791 -5.556 25.220 1.00 78.94 106 THR A CA 1
ATOM 780 C C . THR A 1 106 ? -6.553 -6.458 25.318 1.00 78.94 106 THR A C 1
ATOM 782 O O . THR A 1 106 ? -5.775 -6.328 26.261 1.00 78.94 106 THR A O 1
ATOM 785 N N . THR A 1 107 ? -6.339 -7.357 24.350 1.00 80.50 107 THR A N 1
ATOM 786 C CA . THR A 1 107 ? -5.223 -8.319 24.333 1.00 80.50 107 THR A CA 1
ATOM 787 C C . THR A 1 107 ? -4.146 -8.025 23.287 1.00 80.50 107 THR A C 1
ATOM 789 O O . THR A 1 107 ? -3.163 -8.762 23.211 1.00 80.50 107 THR A O 1
ATOM 792 N N . GLY A 1 108 ? -4.304 -6.978 22.475 1.00 81.62 108 GLY A N 1
ATOM 793 C CA . GLY A 1 108 ? -3.354 -6.632 21.419 1.00 81.62 108 GLY A CA 1
ATOM 794 C C . GLY A 1 108 ? -4.031 -6.066 20.177 1.00 81.62 108 GLY A C 1
ATOM 795 O O . GLY A 1 108 ? -5.038 -5.378 20.270 1.00 81.62 108 GLY A O 1
ATOM 796 N N . THR A 1 109 ? -3.476 -6.353 19.004 1.00 85.38 109 THR A N 1
ATOM 797 C CA . THR A 1 109 ? -4.013 -5.885 17.721 1.00 85.38 109 THR A CA 1
ATOM 798 C C . THR A 1 109 ? -4.518 -7.056 16.897 1.00 85.38 109 THR A C 1
ATOM 800 O O . THR A 1 109 ? -3.735 -7.938 16.543 1.00 85.38 109 THR A O 1
ATOM 803 N N . ASP A 1 110 ? -5.789 -6.998 16.517 1.00 87.00 110 ASP A N 1
ATOM 804 C CA . ASP A 1 110 ? -6.361 -7.876 15.508 1.00 87.00 110 ASP A CA 1
ATOM 805 C C . ASP A 1 110 ? -6.180 -7.250 14.129 1.00 87.00 110 ASP A C 1
ATOM 807 O O . ASP A 1 110 ? -6.483 -6.077 13.910 1.00 87.00 110 ASP A O 1
ATOM 811 N N . MET A 1 111 ? -5.681 -8.036 13.178 1.00 88.38 111 MET A N 1
ATOM 812 C CA . MET A 1 111 ? -5.492 -7.588 11.804 1.00 88.38 111 MET A CA 1
ATOM 813 C C . MET A 1 111 ? -6.328 -8.433 10.853 1.00 88.38 111 MET A C 1
ATOM 815 O O . MET A 1 111 ? -6.254 -9.659 10.873 1.00 88.38 111 MET A O 1
ATOM 819 N N . SER A 1 112 ? -7.090 -7.776 9.981 1.00 88.69 112 SER A N 1
ATOM 820 C CA . SER A 1 112 ? -7.921 -8.443 8.977 1.00 88.69 112 SER A CA 1
ATOM 821 C C . SER A 1 112 ? -7.605 -7.921 7.582 1.00 88.69 112 SER A C 1
ATOM 823 O O . SER A 1 112 ? -7.503 -6.714 7.368 1.00 88.69 112 SER A O 1
ATOM 825 N N . SER A 1 113 ? -7.430 -8.833 6.620 1.00 90.00 113 SER A N 1
ATOM 826 C CA . SER A 1 113 ? -7.277 -8.454 5.211 1.00 90.00 113 SER A CA 1
ATOM 827 C C . SER A 1 113 ? -8.605 -7.929 4.689 1.00 90.00 113 SER A C 1
ATOM 829 O O . SER A 1 113 ? -9.652 -8.547 4.873 1.00 90.00 113 SER A O 1
ATOM 831 N N . VAL A 1 114 ? -8.542 -6.774 4.044 1.00 89.88 114 VAL A N 1
ATOM 832 C CA . VAL A 1 114 ? -9.710 -6.062 3.540 1.00 89.88 114 VAL A CA 1
ATOM 833 C C . VAL A 1 114 ? -9.866 -6.303 2.051 1.00 89.88 114 VAL A C 1
ATOM 835 O O . VAL A 1 114 ? -10.922 -6.692 1.561 1.00 89.88 114 VAL A O 1
ATOM 838 N N . MET A 1 115 ? -8.797 -6.019 1.315 1.00 91.06 115 MET A N 1
ATOM 839 C CA . MET A 1 115 ? -8.796 -6.064 -0.135 1.00 91.06 115 MET A CA 1
ATOM 840 C C . MET A 1 115 ? -7.366 -6.165 -0.640 1.00 91.06 115 MET A C 1
ATOM 842 O O . MET A 1 115 ? -6.460 -5.513 -0.116 1.00 91.06 115 MET A O 1
ATOM 846 N N . ARG A 1 116 ? -7.171 -6.932 -1.712 1.00 93.44 116 ARG A N 1
ATOM 847 C CA . ARG A 1 116 ? -5.877 -7.089 -2.372 1.00 93.44 116 ARG A CA 1
ATOM 848 C C . ARG A 1 116 ? -6.020 -6.921 -3.876 1.00 93.44 116 ARG A C 1
ATOM 850 O O . ARG A 1 116 ? -6.809 -7.608 -4.518 1.00 93.44 116 ARG A O 1
ATOM 857 N N . TYR A 1 117 ? -5.171 -6.077 -4.442 1.00 93.12 117 TYR A N 1
ATOM 858 C CA . TYR A 1 117 ? -5.037 -5.866 -5.876 1.00 93.12 117 TYR A CA 1
ATOM 859 C C . TYR A 1 117 ? -3.714 -6.431 -6.362 1.00 93.12 117 TYR A C 1
ATOM 861 O O . TYR A 1 117 ? -2.660 -6.172 -5.782 1.00 93.12 117 TYR A O 1
ATOM 869 N N . ARG A 1 118 ? -3.762 -7.147 -7.485 1.00 94.19 118 ARG A N 1
ATOM 870 C CA . ARG A 1 118 ? -2.567 -7.605 -8.188 1.00 94.19 118 ARG A CA 1
ATOM 871 C C . ARG A 1 118 ? -2.341 -6.751 -9.425 1.00 94.19 118 ARG A C 1
ATOM 873 O O . ARG A 1 118 ? -3.150 -6.746 -10.346 1.00 94.19 118 ARG A O 1
ATOM 880 N N . LEU A 1 119 ? -1.191 -6.098 -9.473 1.00 92.62 119 LEU A N 1
ATOM 881 C CA . LEU A 1 119 ? -0.718 -5.329 -10.612 1.00 92.62 119 LEU A CA 1
ATOM 882 C C . LEU A 1 119 ? 0.443 -6.052 -11.299 1.00 92.62 119 LEU A C 1
ATOM 884 O O . LEU A 1 119 ? 1.228 -6.774 -10.681 1.00 92.62 119 LEU A O 1
ATOM 888 N N . SER A 1 120 ? 0.577 -5.815 -12.600 1.00 93.12 120 SER A N 1
ATOM 889 C CA . SER A 1 120 ? 1.753 -6.189 -13.383 1.00 93.12 120 SER A CA 1
ATOM 890 C C . SER A 1 120 ? 2.293 -4.936 -14.058 1.00 93.12 120 SER A C 1
ATOM 892 O O . SER A 1 120 ? 1.595 -4.315 -14.860 1.00 93.12 120 SER A O 1
ATOM 894 N N . THR A 1 121 ? 3.512 -4.533 -13.706 1.00 92.75 121 THR A N 1
ATOM 895 C CA . THR A 1 121 ? 4.097 -3.272 -14.174 1.00 92.75 121 THR A CA 1
ATOM 896 C C . THR A 1 121 ? 5.582 -3.420 -14.458 1.00 92.75 121 THR A C 1
ATOM 898 O O . THR A 1 121 ? 6.320 -4.040 -13.701 1.00 92.75 121 THR A O 1
ATOM 901 N N . ASP A 1 122 ? 6.024 -2.853 -15.568 1.00 92.12 122 ASP A N 1
ATOM 902 C CA . ASP A 1 122 ? 7.432 -2.618 -15.883 1.00 92.12 122 ASP A CA 1
ATOM 903 C C . ASP A 1 122 ? 7.828 -1.164 -15.578 1.00 92.12 122 ASP A C 1
ATOM 905 O O . ASP A 1 122 ? 8.959 -0.774 -15.819 1.00 92.12 122 ASP A O 1
ATOM 909 N N . GLY A 1 123 ? 6.922 -0.334 -15.054 1.00 91.38 123 GLY A N 1
ATOM 910 C CA . GLY A 1 123 ? 7.183 1.087 -14.836 1.00 91.38 123 GLY A CA 1
ATOM 911 C C . GLY A 1 123 ? 7.241 1.926 -16.114 1.00 91.38 123 GLY A C 1
ATOM 912 O O . GLY A 1 123 ? 7.597 3.091 -16.026 1.00 91.38 123 GLY A O 1
ATOM 913 N N . SER A 1 124 ? 6.876 1.405 -17.289 1.00 90.25 124 SER A N 1
ATOM 914 C CA . SER A 1 124 ? 6.759 2.224 -18.512 1.00 90.25 124 SER A CA 1
ATOM 915 C C . SER A 1 124 ? 5.541 3.155 -18.500 1.00 90.25 124 SER A C 1
ATOM 917 O O . SER A 1 124 ? 5.507 4.154 -19.212 1.00 90.25 124 SER A O 1
ATOM 919 N N . ARG A 1 125 ? 4.524 2.829 -17.694 1.00 90.19 125 ARG A N 1
ATOM 920 C CA . ARG A 1 125 ? 3.279 3.591 -17.549 1.00 90.19 125 ARG A CA 1
ATOM 921 C C . ARG A 1 125 ? 2.902 3.699 -16.082 1.00 90.19 125 ARG A C 1
ATOM 923 O O . ARG A 1 125 ? 3.132 2.769 -15.307 1.00 90.19 125 ARG A O 1
ATOM 930 N N . THR A 1 126 ? 2.270 4.812 -15.726 1.00 91.88 126 THR A N 1
ATOM 931 C CA . THR A 1 126 ? 1.696 4.991 -14.395 1.00 91.88 126 THR A CA 1
ATOM 932 C C . THR A 1 126 ? 0.500 4.057 -14.218 1.00 91.88 126 THR A C 1
ATOM 934 O O . THR A 1 126 ? -0.321 3.903 -15.123 1.00 91.88 126 THR A O 1
ATOM 937 N N . ARG A 1 127 ? 0.408 3.430 -13.046 1.00 91.44 127 ARG A N 1
ATOM 938 C CA . ARG A 1 127 ? -0.726 2.610 -12.608 1.00 91.44 127 ARG A CA 1
ATOM 939 C C . ARG A 1 127 ? -1.233 3.146 -11.281 1.00 91.44 127 ARG A C 1
ATOM 941 O O . ARG A 1 127 ? -0.414 3.467 -10.425 1.00 91.44 127 ARG A O 1
ATOM 948 N N . ALA A 1 128 ? -2.545 3.213 -11.102 1.00 91.19 128 ALA A N 1
ATOM 949 C CA . ALA A 1 128 ? -3.153 3.636 -9.851 1.00 91.19 128 ALA A CA 1
ATOM 950 C C . ALA A 1 128 ? -4.167 2.594 -9.374 1.00 91.19 128 ALA A C 1
ATOM 952 O O . ALA A 1 128 ? -4.860 1.967 -10.172 1.00 91.19 128 ALA A O 1
ATOM 953 N N . VAL A 1 129 ? -4.238 2.414 -8.061 1.00 90.88 129 VAL A N 1
ATOM 954 C CA . VAL A 1 129 ? -5.269 1.627 -7.383 1.00 90.88 129 VAL A CA 1
ATOM 955 C C . VAL A 1 129 ? -5.962 2.562 -6.413 1.00 90.88 129 VAL A C 1
ATOM 957 O O . VAL A 1 129 ? -5.306 3.111 -5.526 1.00 90.88 129 VAL A O 1
ATOM 960 N N . GLY A 1 130 ? -7.262 2.768 -6.611 1.00 90.81 130 GLY A N 1
ATOM 961 C CA . GLY A 1 130 ? -8.082 3.527 -5.674 1.00 90.81 130 GLY A CA 1
ATOM 962 C C . GLY A 1 130 ? -8.253 2.755 -4.373 1.00 90.81 130 GLY A C 1
ATOM 963 O O . GLY A 1 130 ? -8.250 1.516 -4.374 1.00 90.81 130 GLY A O 1
ATOM 964 N N . PHE A 1 131 ? -8.387 3.481 -3.272 1.00 90.19 131 PHE A N 1
ATOM 965 C CA . PHE A 1 131 ? -8.685 2.869 -1.985 1.00 90.19 131 PHE A CA 1
ATOM 966 C C . PHE A 1 131 ? -10.090 2.236 -2.033 1.00 90.19 131 PHE A C 1
ATOM 968 O O . PHE A 1 131 ? -10.966 2.749 -2.732 1.00 90.19 131 PHE A O 1
ATOM 975 N N . PRO A 1 132 ? -10.317 1.087 -1.370 1.00 87.12 132 PRO A N 1
ATOM 976 C CA . PRO A 1 132 ? -11.657 0.525 -1.230 1.00 87.12 132 PRO A CA 1
ATOM 977 C C . PRO A 1 132 ? -12.635 1.535 -0.617 1.00 87.12 132 PRO A C 1
ATOM 979 O O . PRO A 1 132 ? -12.284 2.249 0.320 1.00 87.12 132 PRO A O 1
ATOM 982 N N . THR A 1 133 ? -13.865 1.580 -1.128 1.00 83.00 133 THR A N 1
ATOM 983 C CA . THR A 1 133 ? -14.914 2.430 -0.542 1.00 83.00 133 THR A CA 1
ATOM 984 C C . THR A 1 133 ? -15.342 1.876 0.811 1.00 83.00 133 THR A C 1
ATOM 986 O O . THR A 1 133 ? -15.430 0.662 0.965 1.00 83.00 133 THR A O 1
ATOM 989 N N . GLY A 1 134 ? -15.623 2.735 1.793 1.00 78.00 134 GLY A N 1
ATOM 990 C CA . GLY A 1 134 ? -16.071 2.287 3.117 1.00 78.00 134 GLY A CA 1
ATOM 991 C C . GLY A 1 134 ? -14.967 1.685 3.989 1.00 78.00 134 GLY A C 1
ATOM 992 O O . GLY A 1 134 ? -15.259 0.912 4.899 1.00 78.00 134 GLY A O 1
ATOM 993 N N . LEU A 1 135 ? -13.698 2.013 3.721 1.00 83.19 135 LEU A N 1
ATOM 994 C CA . LEU A 1 135 ? -12.639 1.783 4.699 1.00 83.19 135 LEU A CA 1
ATOM 995 C C . LEU A 1 135 ? -12.981 2.501 6.016 1.00 83.19 135 LEU A C 1
ATOM 997 O O . LEU A 1 135 ? -13.482 3.626 5.973 1.00 83.19 135 LEU A O 1
ATOM 1001 N N . PRO A 1 136 ? -12.702 1.891 7.182 1.00 79.19 136 PRO A N 1
ATOM 1002 C CA . PRO A 1 136 ? -12.875 2.582 8.447 1.00 79.19 136 PRO A CA 1
ATOM 1003 C C . PRO A 1 136 ? -11.933 3.779 8.487 1.00 79.19 136 PRO A C 1
ATOM 1005 O O . PRO A 1 136 ? -10.733 3.652 8.249 1.00 79.19 136 PRO A O 1
ATOM 1008 N N . THR A 1 137 ? -12.489 4.939 8.803 1.00 73.62 137 THR A N 1
ATOM 1009 C CA . THR A 1 137 ? -11.732 6.192 8.840 1.00 73.62 137 THR A CA 1
ATOM 1010 C C . THR A 1 137 ? -11.286 6.548 10.264 1.00 73.62 137 THR A C 1
ATOM 1012 O O . THR A 1 137 ? -10.672 7.578 10.506 1.00 73.62 137 THR A O 1
ATOM 1015 N N . GLY A 1 138 ? -11.582 5.684 11.244 1.00 65.44 138 GLY A N 1
ATOM 1016 C CA . GLY A 1 138 ? -11.322 5.947 12.663 1.00 65.44 138 GLY A CA 1
ATOM 1017 C C . GLY A 1 138 ? -12.330 6.908 13.305 1.00 65.44 138 GLY A C 1
ATOM 1018 O O . GLY A 1 138 ? -12.154 7.299 14.455 1.00 65.44 138 GLY A O 1
ATOM 1019 N N . ARG A 1 139 ? -13.402 7.276 12.590 1.00 61.66 139 ARG A N 1
ATOM 1020 C CA . ARG A 1 139 ? -14.567 7.959 13.169 1.00 61.66 139 ARG A CA 1
ATOM 1021 C C . ARG A 1 139 ? -15.261 7.039 14.181 1.00 61.66 139 ARG A C 1
ATOM 1023 O O . ARG A 1 139 ? -15.283 5.827 13.993 1.00 61.66 139 ARG A O 1
ATOM 1030 N N . GLU A 1 140 ? -15.854 7.635 15.218 1.00 57.16 140 GLU A N 1
ATOM 1031 C CA . GLU A 1 140 ? -16.687 6.980 1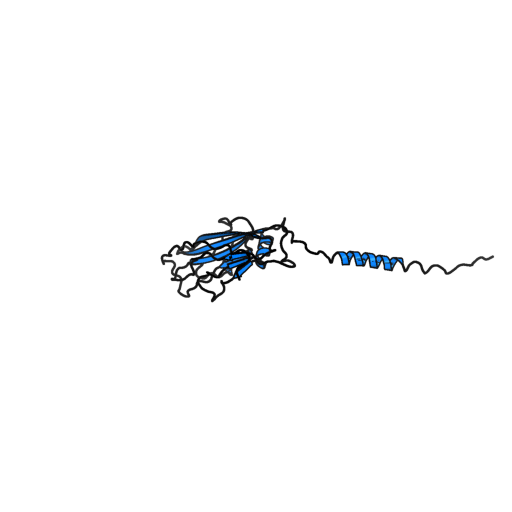6.255 1.00 57.16 140 GLU A CA 1
ATOM 1032 C C . GLU A 1 140 ? -15.953 6.372 17.471 1.00 57.16 140 GLU A C 1
ATOM 1034 O O . GLU A 1 140 ? -16.549 5.593 18.221 1.00 57.16 140 GLU A O 1
ATOM 1039 N N . GLY A 1 141 ? -14.690 6.742 17.721 1.00 57.84 141 GLY A N 1
ATOM 1040 C CA . GLY A 1 141 ? -13.926 6.262 18.889 1.00 57.84 141 GLY A CA 1
ATOM 1041 C C . GLY A 1 141 ? -13.521 4.783 18.810 1.00 57.84 141 GLY A C 1
ATOM 1042 O O . GLY A 1 141 ? -13.042 4.214 19.790 1.00 57.84 141 GLY A O 1
ATOM 1043 N N . ALA A 1 142 ? -13.720 4.155 17.647 1.00 66.94 142 ALA A N 1
ATOM 1044 C CA . ALA A 1 142 ? -13.280 2.802 17.350 1.00 66.94 142 ALA A CA 1
ATOM 1045 C C . ALA A 1 142 ? -11.755 2.764 17.179 1.00 66.94 142 ALA A C 1
ATOM 1047 O O . ALA A 1 142 ? -11.191 3.516 16.386 1.00 66.94 142 ALA A O 1
ATOM 1048 N N . CYS A 1 143 ? -11.084 1.828 17.850 1.00 80.56 143 CYS A N 1
ATOM 1049 C CA . CYS A 1 143 ? -9.633 1.640 17.770 1.00 80.56 143 CYS A CA 1
ATOM 1050 C C . CYS A 1 143 ? -9.171 0.959 16.470 1.00 80.56 143 CYS A C 1
ATOM 1052 O O . CYS A 1 143 ? -8.300 0.091 16.498 1.00 80.56 143 CYS A O 1
ATOM 1054 N N . THR A 1 144 ? -9.787 1.292 15.333 1.00 83.50 144 THR A N 1
ATOM 1055 C CA . THR A 1 144 ? -9.478 0.682 14.038 1.00 83.50 144 THR A CA 1
ATOM 1056 C C . THR A 1 144 ? -8.773 1.664 13.122 1.00 83.50 144 THR A C 1
ATOM 1058 O O . THR A 1 144 ? -9.257 2.767 12.884 1.00 83.50 144 THR A O 1
ATOM 1061 N N . ARG A 1 145 ? -7.650 1.227 12.558 1.00 86.69 145 ARG A N 1
ATOM 1062 C CA . ARG A 1 145 ? -6.879 1.955 11.550 1.00 86.69 145 ARG A CA 1
ATOM 1063 C C . ARG A 1 145 ? -6.693 1.112 10.309 1.00 86.69 145 ARG A C 1
ATOM 1065 O O . ARG A 1 145 ? -6.886 -0.102 10.325 1.00 86.69 145 ARG A O 1
ATOM 1072 N N . VAL A 1 146 ? -6.290 1.762 9.228 1.00 89.62 146 VAL A N 1
ATOM 1073 C CA . VAL A 1 146 ? -6.029 1.096 7.955 1.00 89.62 146 VAL A CA 1
ATOM 1074 C C . VAL A 1 146 ? -4.541 1.118 7.669 1.00 89.62 146 VAL A C 1
ATOM 1076 O O . VAL A 1 146 ? -3.917 2.175 7.667 1.00 89.62 146 VAL A O 1
ATOM 1079 N N . LEU A 1 147 ? -3.983 -0.049 7.368 1.00 93.31 147 LEU A N 1
ATOM 1080 C CA . LEU A 1 147 ? -2.660 -0.174 6.776 1.00 93.31 147 LEU A CA 1
ATOM 1081 C C . LEU A 1 147 ? -2.818 -0.521 5.306 1.00 93.31 147 LEU A C 1
ATOM 1083 O O . LEU A 1 147 ? -3.540 -1.450 4.949 1.00 93.31 147 LEU A O 1
ATOM 1087 N N . VAL A 1 148 ? -2.090 0.186 4.456 1.00 95.38 148 VAL A N 1
ATOM 1088 C CA . VAL A 1 148 ? -1.935 -0.159 3.047 1.00 95.38 148 VAL A CA 1
ATOM 1089 C C . VAL A 1 148 ? -0.467 -0.430 2.751 1.00 95.38 148 VAL A C 1
ATOM 1091 O O . VAL A 1 148 ? 0.407 0.318 3.187 1.00 95.38 148 VAL A O 1
ATOM 1094 N N . ALA A 1 149 ? -0.169 -1.482 1.989 1.00 97.38 149 ALA A N 1
ATOM 1095 C CA . ALA A 1 149 ? 1.191 -1.772 1.540 1.00 97.38 149 ALA A CA 1
ATOM 1096 C C . ALA A 1 149 ? 1.252 -2.166 0.066 1.00 97.38 149 ALA A C 1
ATOM 1098 O O . ALA A 1 149 ? 0.373 -2.850 -0.456 1.00 97.38 149 ALA A O 1
ATOM 1099 N N . ALA A 1 150 ? 2.344 -1.768 -0.585 1.00 97.94 150 ALA A N 1
ATOM 1100 C CA . ALA A 1 150 ? 2.725 -2.179 -1.925 1.00 97.94 150 ALA A CA 1
ATOM 1101 C C . ALA A 1 150 ? 4.007 -3.023 -1.868 1.00 97.94 150 ALA A C 1
ATOM 1103 O O . ALA A 1 150 ? 5.065 -2.557 -1.425 1.00 97.94 150 ALA A O 1
ATOM 1104 N N . TYR A 1 151 ? 3.930 -4.267 -2.339 1.00 98.06 151 TYR A N 1
ATOM 1105 C CA . TYR A 1 151 ? 5.026 -5.231 -2.234 1.00 98.06 151 TYR A CA 1
ATOM 1106 C C . TYR A 1 151 ? 5.151 -6.121 -3.470 1.00 98.06 151 TYR A C 1
ATOM 1108 O O . TYR A 1 151 ? 4.205 -6.321 -4.229 1.00 98.06 151 TYR A O 1
ATOM 1116 N N . ALA A 1 152 ? 6.351 -6.646 -3.709 1.00 96.38 152 ALA A N 1
ATOM 1117 C CA . ALA A 1 152 ? 6.632 -7.445 -4.897 1.00 96.38 152 ALA A CA 1
ATOM 1118 C C . ALA A 1 152 ? 6.343 -8.937 -4.672 1.00 96.38 152 ALA A C 1
ATOM 1120 O O . ALA A 1 152 ? 6.772 -9.507 -3.668 1.00 96.38 152 ALA A O 1
ATOM 1121 N N . GLY A 1 153 ? 5.731 -9.608 -5.652 1.00 94.62 153 GLY A N 1
ATOM 1122 C CA . GLY A 1 153 ? 5.611 -11.071 -5.715 1.00 94.62 153 GLY A CA 1
ATOM 1123 C C . GLY A 1 153 ? 4.235 -11.638 -5.340 1.00 94.62 153 GLY A C 1
ATOM 1124 O O . GLY A 1 153 ? 3.202 -11.077 -5.700 1.00 94.62 153 GLY A O 1
ATOM 1125 N N . ALA A 1 154 ? 4.235 -12.809 -4.697 1.00 94.81 154 ALA A N 1
ATOM 1126 C CA . ALA A 1 154 ? 3.038 -13.492 -4.195 1.00 94.81 154 ALA A CA 1
ATOM 1127 C C . ALA A 1 154 ? 2.437 -12.764 -2.975 1.00 94.81 154 ALA A C 1
ATOM 1129 O O . ALA A 1 154 ? 3.131 -11.937 -2.395 1.00 94.81 154 ALA A O 1
ATOM 1130 N N . PRO A 1 155 ? 1.194 -13.051 -2.567 1.00 95.25 155 PRO A N 1
ATOM 1131 C CA . PRO A 1 155 ? 0.677 -12.668 -1.251 1.00 95.25 155 PRO A CA 1
ATOM 1132 C C . PRO A 1 155 ? 1.655 -12.879 -0.091 1.00 95.25 155 PRO A C 1
ATOM 1134 O O . PRO A 1 155 ? 2.465 -13.805 -0.152 1.00 95.25 155 PRO A O 1
ATOM 1137 N N . LEU A 1 156 ? 1.563 -12.032 0.939 1.00 95.56 156 LEU A N 1
ATOM 1138 C CA . LEU A 1 156 ? 2.272 -12.253 2.201 1.00 95.56 156 LEU A CA 1
ATOM 1139 C C . LEU A 1 156 ? 1.660 -13.440 2.948 1.00 95.56 156 LEU A C 1
ATOM 1141 O O . LEU A 1 156 ? 0.435 -13.585 2.971 1.00 95.56 156 LEU A O 1
ATOM 1145 N N . ASP A 1 157 ? 2.511 -14.261 3.554 1.00 94.75 157 ASP A N 1
ATOM 1146 C CA . ASP A 1 157 ? 2.091 -15.241 4.558 1.00 94.75 157 ASP A CA 1
ATOM 1147 C C . ASP A 1 157 ? 2.077 -14.639 5.974 1.00 94.75 157 ASP A C 1
ATOM 1149 O O . ASP A 1 157 ? 2.586 -13.540 6.201 1.00 94.75 157 ASP A O 1
ATOM 1153 N N . ASP A 1 158 ? 1.528 -15.378 6.940 1.00 91.12 158 ASP A N 1
ATOM 1154 C CA . ASP A 1 158 ? 1.368 -14.927 8.330 1.00 91.12 158 ASP A CA 1
ATOM 1155 C C . ASP A 1 158 ? 2.680 -14.510 9.014 1.00 91.12 158 ASP A C 1
ATOM 1157 O O . ASP A 1 158 ? 2.674 -13.705 9.945 1.00 91.12 158 ASP A O 1
ATOM 1161 N N . ARG A 1 159 ? 3.826 -15.049 8.580 1.00 93.56 159 ARG A N 1
ATOM 1162 C CA . ARG A 1 159 ? 5.141 -14.693 9.132 1.00 93.56 159 ARG A CA 1
ATOM 1163 C C . ARG A 1 159 ? 5.678 -13.409 8.515 1.00 93.56 159 ARG A C 1
ATOM 1165 O O . ARG A 1 159 ? 6.472 -12.727 9.158 1.00 93.56 159 ARG A O 1
ATOM 1172 N N . GLU A 1 160 ? 5.271 -13.100 7.288 1.00 95.44 160 GLU A N 1
ATOM 1173 C CA . GLU A 1 160 ? 5.626 -11.873 6.578 1.00 95.44 160 GLU A CA 1
ATOM 1174 C C . GLU A 1 160 ? 4.748 -10.674 6.978 1.00 95.44 160 GLU A C 1
ATOM 1176 O O . GLU A 1 160 ? 5.175 -9.527 6.802 1.00 95.44 160 GLU A O 1
ATOM 1181 N N . LEU A 1 161 ? 3.548 -10.927 7.511 1.00 92.62 161 LEU A N 1
ATOM 1182 C CA . LEU A 1 161 ? 2.602 -9.901 7.951 1.00 92.62 161 LEU A CA 1
ATOM 1183 C C . LEU A 1 161 ? 3.205 -8.940 8.996 1.00 92.62 161 LEU A C 1
ATOM 1185 O O . LEU A 1 161 ? 4.115 -9.305 9.751 1.00 92.62 161 LEU A O 1
ATOM 1189 N N . PRO A 1 162 ? 2.727 -7.684 9.029 1.00 87.31 162 PRO A N 1
ATOM 1190 C CA . PRO A 1 162 ? 3.228 -6.687 9.954 1.00 87.31 162 PRO A CA 1
ATOM 1191 C C . PRO A 1 162 ? 2.843 -7.020 11.392 1.00 87.31 162 PRO A C 1
ATOM 1193 O O . PRO A 1 162 ? 1.757 -7.524 11.672 1.00 87.31 162 PRO A O 1
ATOM 1196 N N . ARG A 1 163 ? 3.741 -6.686 12.315 1.00 82.62 163 ARG A N 1
ATOM 1197 C CA . ARG A 1 163 ? 3.476 -6.664 13.750 1.00 82.62 163 ARG A CA 1
ATOM 1198 C C . ARG A 1 163 ? 3.443 -5.210 14.201 1.00 82.62 163 ARG A C 1
ATOM 1200 O O . ARG A 1 163 ? 4.382 -4.468 13.913 1.00 82.62 163 ARG A O 1
ATOM 1207 N N . THR A 1 164 ? 2.395 -4.844 14.929 1.00 73.06 164 THR A N 1
ATOM 1208 C CA . THR A 1 164 ? 2.236 -3.522 15.544 1.00 73.06 164 THR A CA 1
ATOM 1209 C C . THR A 1 164 ? 1.863 -3.725 17.008 1.00 73.06 164 THR A C 1
ATOM 1211 O O . THR A 1 164 ? 1.006 -4.554 17.307 1.00 73.06 164 THR A O 1
ATOM 1214 N N . ALA A 1 165 ? 2.549 -3.027 17.916 1.00 65.19 165 ALA A N 1
ATOM 1215 C CA . ALA A 1 165 ? 2.356 -3.205 19.355 1.00 65.19 165 ALA A CA 1
ATOM 1216 C C . ALA A 1 165 ? 1.109 -2.468 19.867 1.00 65.19 165 ALA A C 1
ATOM 1218 O O . ALA A 1 165 ? 0.284 -3.077 20.541 1.00 65.19 165 ALA A O 1
ATOM 1219 N N . ASP A 1 166 ? 0.954 -1.193 19.505 1.00 77.94 166 ASP A N 1
ATOM 1220 C CA . ASP A 1 166 ? -0.189 -0.366 19.893 1.00 77.94 166 ASP A CA 1
ATOM 1221 C C . ASP A 1 166 ? -0.677 0.456 18.697 1.00 77.94 166 ASP A C 1
ATOM 1223 O O . ASP A 1 166 ? -0.096 1.473 18.334 1.00 77.94 166 ASP A O 1
ATOM 1227 N N . VAL A 1 167 ? -1.753 0.003 18.059 1.00 79.50 167 VAL A N 1
ATOM 1228 C CA . VAL A 1 167 ? -2.320 0.666 16.876 1.00 79.50 167 VAL A CA 1
ATOM 1229 C C . VAL A 1 167 ? -2.925 2.028 17.201 1.00 79.50 167 VAL A C 1
ATOM 1231 O O . VAL A 1 167 ? -2.955 2.893 16.320 1.00 79.50 167 VAL A O 1
ATOM 1234 N N . ALA A 1 168 ? -3.380 2.243 18.438 1.00 75.62 168 ALA A N 1
ATOM 1235 C CA . ALA A 1 168 ? -4.012 3.497 18.828 1.00 75.62 168 ALA A CA 1
ATOM 1236 C C . ALA A 1 168 ? -3.028 4.670 18.733 1.00 75.62 168 ALA A C 1
ATOM 1238 O O . ALA A 1 168 ? -3.415 5.763 18.327 1.00 75.62 168 ALA A O 1
ATOM 1239 N N . THR A 1 169 ? -1.753 4.422 19.046 1.00 75.62 169 THR A N 1
ATOM 1240 C CA . THR A 1 169 ? -0.693 5.439 19.054 1.00 75.62 169 THR A CA 1
ATOM 1241 C C . THR A 1 169 ? 0.366 5.249 17.967 1.00 75.62 169 THR A C 1
ATOM 1243 O O . THR A 1 169 ? 1.160 6.159 17.750 1.00 75.62 169 THR A O 1
ATOM 1246 N N . ALA A 1 170 ? 0.369 4.115 17.255 1.00 81.31 170 ALA A N 1
ATOM 1247 C CA . ALA A 1 170 ? 1.399 3.791 16.269 1.00 81.31 170 ALA A CA 1
ATOM 1248 C C . ALA A 1 170 ? 1.541 4.837 15.157 1.00 81.31 170 ALA A C 1
ATOM 1250 O O . ALA A 1 170 ? 0.569 5.309 14.568 1.00 81.31 170 ALA A O 1
ATOM 1251 N N . GLU A 1 171 ? 2.773 5.104 14.766 1.00 83.75 171 GLU A N 1
ATOM 1252 C CA . GLU A 1 171 ? 3.088 5.817 13.538 1.00 83.75 171 GLU A CA 1
ATOM 1253 C C . GLU A 1 171 ? 3.478 4.834 12.423 1.00 83.75 171 GLU A C 1
ATOM 1255 O O . GLU A 1 171 ? 3.674 3.635 12.639 1.00 83.75 171 GLU A O 1
ATOM 1260 N N . ASP A 1 172 ? 3.652 5.345 11.199 1.00 84.31 172 ASP A N 1
ATOM 1261 C CA . ASP A 1 172 ? 4.214 4.568 10.083 1.00 84.31 172 ASP A CA 1
ATOM 1262 C C . ASP A 1 172 ? 5.534 3.876 10.483 1.00 84.31 172 ASP A C 1
ATOM 1264 O O . ASP A 1 172 ? 5.830 2.758 10.059 1.00 84.31 172 ASP A O 1
ATOM 1268 N N . THR A 1 173 ? 6.350 4.518 11.317 1.00 84.94 173 THR A N 1
ATOM 1269 C CA . THR A 1 173 ? 7.666 4.023 11.747 1.00 84.94 173 THR A CA 1
ATOM 1270 C C . THR A 1 173 ? 7.595 2.813 12.688 1.00 84.94 173 THR A C 1
ATOM 1272 O O . THR A 1 173 ? 8.583 2.074 12.801 1.00 84.94 173 THR A O 1
ATOM 1275 N N . ASP A 1 174 ? 6.437 2.561 13.298 1.00 87.88 174 ASP A N 1
ATOM 1276 C CA . ASP A 1 174 ? 6.216 1.461 14.239 1.00 87.88 174 ASP A CA 1
ATOM 1277 C C . ASP A 1 174 ? 5.791 0.160 13.552 1.00 87.88 174 ASP A C 1
ATOM 1279 O O . ASP A 1 174 ? 5.909 -0.921 14.131 1.00 87.88 174 ASP A O 1
ATOM 1283 N N . VAL A 1 175 ? 5.354 0.228 12.292 1.00 90.25 175 VAL A N 1
ATOM 1284 C CA . VAL A 1 175 ? 4.937 -0.951 11.525 1.00 90.25 175 VAL A CA 1
ATOM 1285 C C . VAL A 1 175 ? 6.160 -1.758 11.085 1.00 90.25 175 VAL A C 1
ATOM 1287 O O . VAL A 1 175 ? 7.005 -1.288 10.317 1.00 90.25 175 VAL A O 1
ATOM 1290 N N . ARG A 1 176 ? 6.251 -3.018 11.530 1.00 92.06 176 ARG A N 1
ATOM 1291 C CA . ARG A 1 176 ? 7.365 -3.921 11.189 1.00 92.06 176 ARG A CA 1
ATOM 1292 C C . ARG A 1 176 ? 6.872 -5.174 10.483 1.00 92.06 176 ARG A C 1
ATOM 1294 O O . ARG A 1 176 ? 6.244 -6.029 11.096 1.00 92.06 176 ARG A O 1
ATOM 1301 N N . PHE A 1 177 ? 7.208 -5.304 9.204 1.00 94.38 177 PHE A N 1
ATOM 1302 C CA . PHE A 1 177 ? 6.946 -6.509 8.416 1.00 94.38 177 PHE A CA 1
ATOM 1303 C C . PHE A 1 177 ? 8.034 -7.562 8.626 1.00 94.38 177 PHE A C 1
ATOM 1305 O O . PHE A 1 177 ? 9.217 -7.232 8.718 1.00 94.38 177 PHE A O 1
ATOM 1312 N N . GLY A 1 178 ? 7.649 -8.839 8.615 1.00 95.19 178 GLY A N 1
ATOM 1313 C CA . GLY A 1 178 ? 8.578 -9.972 8.684 1.00 95.19 178 GLY A CA 1
ATOM 1314 C C . GLY A 1 178 ? 9.287 -10.293 7.361 1.00 95.19 178 GLY A C 1
ATOM 1315 O O . GLY A 1 178 ? 9.819 -11.388 7.202 1.00 95.19 178 GLY A O 1
ATOM 1316 N N . THR A 1 179 ? 9.269 -9.376 6.387 1.00 96.00 179 THR A N 1
ATOM 1317 C CA . THR A 1 179 ? 9.778 -9.592 5.026 1.00 96.00 179 THR A CA 1
ATOM 1318 C C . THR A 1 179 ? 10.459 -8.349 4.461 1.00 96.00 179 THR A C 1
ATOM 1320 O O . THR A 1 179 ? 10.102 -7.214 4.774 1.00 96.00 179 THR A O 1
ATOM 1323 N N . GLU A 1 180 ? 11.409 -8.553 3.548 1.00 95.62 180 GLU A N 1
ATOM 1324 C CA . GLU A 1 180 ? 12.113 -7.467 2.849 1.00 95.62 180 GLU A CA 1
ATOM 1325 C C . GLU A 1 180 ? 11.438 -7.052 1.537 1.00 95.62 180 GLU A C 1
ATOM 1327 O O . GLU A 1 180 ? 11.938 -6.192 0.812 1.00 95.62 180 GLU A O 1
ATOM 1332 N N . ARG A 1 181 ? 10.310 -7.681 1.196 1.00 96.75 181 ARG A N 1
ATOM 1333 C CA . ARG A 1 181 ? 9.607 -7.486 -0.081 1.00 96.75 181 ARG A CA 1
ATOM 1334 C C . ARG A 1 181 ? 8.743 -6.227 -0.123 1.00 96.75 181 ARG A C 1
ATOM 1336 O O . ARG A 1 181 ? 8.219 -5.894 -1.191 1.00 96.75 181 ARG A O 1
ATOM 1343 N N . ILE A 1 182 ? 8.592 -5.543 1.012 1.00 97.69 182 ILE A N 1
ATOM 1344 C CA . ILE A 1 182 ? 7.788 -4.327 1.141 1.00 97.69 182 ILE A CA 1
ATOM 1345 C C . ILE A 1 182 ? 8.509 -3.153 0.489 1.00 97.69 182 ILE A C 1
ATOM 1347 O O . ILE A 1 182 ? 9.582 -2.722 0.920 1.00 97.69 182 ILE A O 1
ATOM 1351 N N . GLY A 1 183 ? 7.899 -2.626 -0.568 1.00 96.56 183 GLY A N 1
ATOM 1352 C CA . GLY A 1 183 ? 8.407 -1.450 -1.255 1.00 96.56 183 GLY A CA 1
ATOM 1353 C C . GLY A 1 183 ? 8.027 -0.166 -0.542 1.00 96.56 183 GLY A C 1
ATOM 1354 O O . GLY A 1 183 ? 8.886 0.664 -0.254 1.00 96.56 183 GLY A O 1
ATOM 1355 N N . ALA A 1 184 ? 6.739 -0.031 -0.245 1.00 96.44 184 ALA A N 1
ATOM 1356 C CA . ALA A 1 184 ? 6.170 1.117 0.439 1.00 96.44 184 ALA A CA 1
ATOM 1357 C C . ALA A 1 184 ? 4.933 0.680 1.226 1.00 96.44 184 ALA A C 1
ATOM 1359 O O . ALA A 1 184 ? 4.239 -0.254 0.822 1.00 96.44 184 ALA A O 1
ATOM 1360 N N . TYR A 1 185 ? 4.647 1.362 2.324 1.00 96.50 185 TYR A N 1
ATOM 1361 C CA . TYR A 1 185 ? 3.432 1.174 3.104 1.00 96.50 185 TYR A CA 1
ATOM 1362 C C . TYR A 1 185 ? 3.044 2.494 3.768 1.00 96.50 185 TYR A C 1
ATOM 1364 O O . TYR A 1 185 ? 3.855 3.422 3.806 1.00 96.50 185 TYR A O 1
ATOM 1372 N N . ARG A 1 186 ? 1.804 2.566 4.246 1.00 93.19 186 ARG A N 1
ATOM 1373 C CA . ARG A 1 186 ? 1.281 3.679 5.032 1.00 93.19 186 ARG A CA 1
ATOM 1374 C C . ARG A 1 186 ? 0.191 3.182 5.975 1.00 93.19 186 ARG A C 1
ATOM 1376 O O . ARG A 1 186 ? -0.751 2.524 5.535 1.00 93.19 186 ARG A O 1
ATOM 1383 N N . LEU A 1 187 ? 0.335 3.501 7.250 1.00 91.19 187 LEU A N 1
ATOM 1384 C CA . LEU A 1 187 ? -0.683 3.431 8.280 1.00 91.19 187 LEU A CA 1
ATOM 1385 C C . LEU A 1 187 ? -1.444 4.759 8.263 1.00 91.19 187 LEU A C 1
ATOM 1387 O O . LEU A 1 187 ? -0.894 5.820 8.549 1.00 91.19 187 LEU A O 1
ATOM 1391 N N . LEU A 1 188 ? -2.715 4.717 7.881 1.00 87.12 188 LEU A N 1
ATOM 1392 C CA . LEU A 1 188 ? -3.516 5.929 7.774 1.00 87.12 188 LEU A CA 1
ATOM 1393 C C . LEU A 1 188 ? -3.747 6.540 9.165 1.00 87.12 188 LEU A C 1
ATOM 1395 O O . LEU A 1 188 ? -3.949 5.793 10.137 1.00 87.12 188 LEU A O 1
ATOM 1399 N N . PRO A 1 189 ? -3.663 7.876 9.295 1.00 78.06 189 PRO A N 1
ATOM 1400 C CA . PRO A 1 189 ? -3.970 8.549 10.549 1.00 78.06 189 PRO A CA 1
ATOM 1401 C C . PRO A 1 189 ? -5.449 8.333 10.902 1.00 78.06 189 PRO A C 1
ATOM 1403 O O . PRO A 1 189 ? -6.272 8.221 9.993 1.00 78.06 189 PRO A O 1
ATOM 1406 N N . PRO A 1 190 ? -5.802 8.250 12.193 1.00 72.88 190 PRO A N 1
ATOM 1407 C CA . PRO A 1 190 ? -7.203 8.304 12.590 1.00 72.88 190 PRO A CA 1
ATOM 1408 C C . PRO A 1 190 ? -7.795 9.676 12.232 1.00 72.88 190 PRO A C 1
ATOM 1410 O O . PRO A 1 190 ? -7.119 10.696 12.362 1.00 72.88 190 PRO A O 1
ATOM 1413 N N . ASP A 1 191 ? -9.057 9.707 11.802 1.00 69.00 191 ASP A N 1
ATOM 1414 C CA . ASP A 1 191 ? -9.767 10.965 11.530 1.00 69.00 191 ASP A CA 1
ATOM 1415 C C . ASP A 1 191 ? -10.100 11.765 12.793 1.00 69.00 191 ASP A C 1
ATOM 1417 O O . ASP A 1 191 ? -10.252 12.986 12.728 1.00 69.00 191 ASP A O 1
ATOM 1421 N N . ASP A 1 192 ? -10.307 11.080 13.919 1.00 63.34 192 ASP A N 1
ATOM 1422 C CA . ASP A 1 192 ? -10.771 11.688 15.162 1.00 63.34 192 ASP A CA 1
ATOM 1423 C C . ASP A 1 192 ? -9.621 11.834 16.168 1.00 63.34 192 ASP A C 1
ATOM 1425 O O . ASP A 1 192 ? -8.721 11.000 16.260 1.00 63.34 192 ASP A O 1
ATOM 1429 N N . SER A 1 193 ? -9.689 12.908 16.949 1.00 58.25 193 SER A N 1
ATOM 1430 C CA . SER A 1 193 ? -8.842 13.138 18.126 1.00 58.25 193 SER A CA 1
ATOM 1431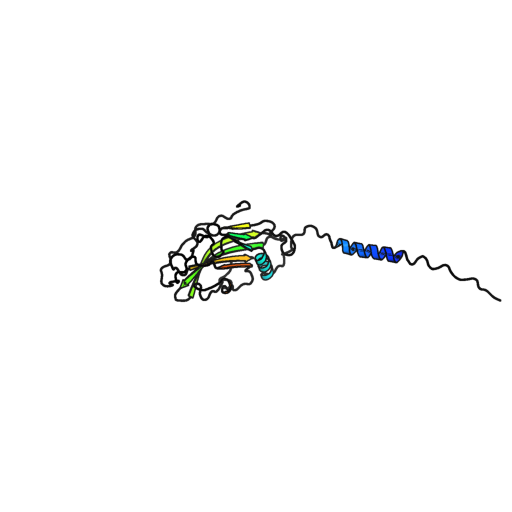 C C . SER A 1 193 ? -9.432 12.524 19.398 1.00 58.25 193 SER A C 1
ATOM 1433 O O . SER A 1 193 ? -8.791 12.553 20.451 1.00 58.25 193 SER A O 1
ATOM 1435 N N . ALA A 1 194 ? -10.652 11.982 19.319 1.00 64.81 194 ALA A N 1
ATOM 1436 C CA . ALA A 1 194 ? -11.258 11.229 20.401 1.00 64.81 194 ALA A CA 1
ATOM 1437 C C . ALA A 1 194 ? -10.349 10.057 20.823 1.00 64.81 194 ALA A C 1
ATOM 1439 O O . ALA A 1 194 ? -9.859 9.315 19.965 1.00 64.81 194 ALA A O 1
ATOM 1440 N N . PRO A 1 195 ? -10.132 9.856 22.135 1.00 67.94 195 PRO A N 1
ATOM 1441 C CA . PRO A 1 195 ? -9.390 8.707 22.629 1.00 67.94 195 PRO A CA 1
ATOM 1442 C C . PRO A 1 195 ? -10.033 7.403 22.152 1.00 67.94 195 PRO A C 1
ATOM 1444 O O . PRO A 1 195 ? -11.252 7.242 22.227 1.00 67.94 195 PRO A O 1
ATOM 1447 N N . CYS A 1 196 ? -9.205 6.474 21.679 1.00 76.81 196 CYS A N 1
ATOM 1448 C CA . CYS A 1 196 ? -9.651 5.137 21.306 1.00 76.81 196 CYS A CA 1
ATOM 1449 C C . CYS A 1 196 ? -10.164 4.387 22.551 1.00 76.81 196 CYS A C 1
ATOM 1451 O O . CYS A 1 196 ? -9.509 4.379 23.595 1.00 76.81 196 CYS A O 1
ATOM 1453 N N . ASP A 1 197 ? -11.341 3.771 22.424 1.00 77.06 197 ASP A N 1
ATOM 1454 C CA . ASP A 1 197 ? -11.960 2.916 23.439 1.00 77.06 197 ASP A CA 1
ATOM 1455 C C . ASP A 1 197 ? -11.975 1.458 22.936 1.00 77.06 197 ASP A C 1
ATOM 1457 O O . ASP A 1 197 ? -12.776 1.129 22.054 1.00 77.06 197 ASP A O 1
ATOM 1461 N N . PRO A 1 198 ? -11.084 0.579 23.437 1.00 75.62 198 PRO A N 1
ATOM 1462 C CA . PRO A 1 198 ? -10.958 -0.793 22.944 1.00 75.62 198 PRO A CA 1
ATOM 1463 C C . PRO A 1 198 ? -12.139 -1.692 23.337 1.00 75.62 198 PRO A C 1
ATOM 1465 O O . PRO A 1 198 ? -12.283 -2.769 22.761 1.00 75.62 198 PRO A O 1
ATOM 1468 N N . ASP A 1 199 ? -12.986 -1.266 24.282 1.00 73.56 199 ASP A N 1
ATOM 1469 C CA . ASP A 1 199 ? -14.180 -2.007 24.709 1.00 73.56 199 ASP A CA 1
ATOM 1470 C C . ASP A 1 199 ? -15.421 -1.654 23.866 1.00 73.56 199 ASP A C 1
ATOM 1472 O O . ASP A 1 199 ? -16.473 -2.297 23.971 1.00 73.56 199 ASP A O 1
ATOM 1476 N N . ARG A 1 200 ? -15.318 -0.641 22.995 1.00 70.31 200 ARG A N 1
ATOM 1477 C CA . ARG A 1 200 ? -16.404 -0.223 22.110 1.00 70.31 200 ARG A CA 1
ATOM 1478 C C . ARG A 1 200 ? -16.662 -1.274 21.022 1.00 70.31 200 ARG A C 1
ATOM 1480 O O . ARG A 1 200 ? -15.736 -1.641 20.300 1.00 70.31 200 ARG A O 1
ATOM 1487 N N . PRO A 1 201 ? -17.923 -1.697 20.803 1.00 63.16 201 PRO A N 1
ATOM 1488 C CA . PRO A 1 201 ? -18.273 -2.552 19.677 1.00 63.16 201 PRO A CA 1
ATOM 1489 C C . PRO A 1 201 ? -17.941 -1.864 18.355 1.00 63.16 201 PRO A C 1
ATOM 1491 O O . PRO A 1 201 ? -18.419 -0.763 18.080 1.00 63.16 201 PRO A O 1
ATOM 1494 N N . ILE A 1 202 ? -17.144 -2.534 17.531 1.00 62.56 202 ILE A N 1
ATOM 1495 C CA . ILE A 1 202 ? -16.754 -2.026 16.221 1.00 62.56 202 ILE A CA 1
ATOM 1496 C C . ILE A 1 202 ? -17.719 -2.631 15.199 1.00 62.56 202 ILE A C 1
ATOM 1498 O O . ILE A 1 202 ? -17.739 -3.858 15.045 1.00 62.56 202 ILE A O 1
ATOM 1502 N N . PRO A 1 203 ? -18.539 -1.821 14.502 1.00 58.81 203 PRO A N 1
ATOM 1503 C CA . PRO A 1 203 ? -19.253 -2.330 13.345 1.00 58.81 203 PRO A CA 1
ATOM 1504 C C . PRO A 1 203 ? -18.211 -2.851 12.360 1.00 58.81 203 PRO A C 1
ATOM 1506 O O . PRO A 1 203 ? -17.175 -2.223 12.185 1.00 58.81 203 PRO A O 1
ATOM 1509 N N . THR A 1 204 ? -18.444 -4.002 11.736 1.00 56.50 204 THR A N 1
ATOM 1510 C CA . THR A 1 204 ? -17.547 -4.514 10.696 1.00 56.50 204 THR A CA 1
ATOM 1511 C C . THR A 1 204 ? -17.911 -3.832 9.376 1.00 56.50 204 THR A C 1
ATOM 1513 O O . THR A 1 204 ? -18.850 -4.291 8.718 1.00 56.50 204 THR A O 1
ATOM 1516 N N . PRO A 1 205 ? -17.243 -2.742 8.941 1.00 54.34 205 PRO A N 1
ATOM 1517 C CA . PRO A 1 205 ? -17.426 -2.296 7.577 1.00 54.34 205 PRO A CA 1
ATOM 1518 C C . PRO A 1 205 ? -16.836 -3.371 6.665 1.00 54.34 205 PRO A C 1
ATOM 1520 O O . PRO A 1 205 ? -15.676 -3.759 6.793 1.00 54.34 205 PRO A O 1
ATOM 1523 N N . SER A 1 206 ? -17.649 -3.876 5.745 1.00 56.84 206 SER A N 1
ATOM 1524 C CA . SER A 1 206 ? -17.148 -4.618 4.593 1.00 56.84 206 SER A CA 1
ATOM 1525 C C . SER A 1 206 ? -17.018 -3.611 3.461 1.00 56.84 206 SER A C 1
ATOM 1527 O O . SER A 1 206 ? -18.044 -3.216 2.903 1.00 56.84 206 SER A O 1
ATOM 1529 N N . PRO A 1 207 ? -15.808 -3.134 3.139 1.00 61.69 207 PRO A N 1
ATOM 1530 C CA . PRO A 1 207 ? -15.664 -2.177 2.065 1.00 61.69 207 PRO A CA 1
ATOM 1531 C C . PRO A 1 207 ? -16.037 -2.837 0.743 1.00 61.69 207 PRO A C 1
ATOM 1533 O O . PRO A 1 207 ? -15.523 -3.894 0.367 1.00 61.69 207 PRO A O 1
ATOM 1536 N N . THR A 1 208 ? -16.963 -2.208 0.033 1.00 58.81 208 THR A N 1
ATOM 1537 C CA . THR A 1 208 ? -17.346 -2.601 -1.321 1.00 58.81 208 THR A CA 1
ATOM 1538 C C . THR A 1 208 ? -16.316 -2.090 -2.326 1.00 58.81 208 THR A C 1
ATOM 1540 O O . THR A 1 208 ? -15.618 -1.107 -2.077 1.00 58.81 208 THR A O 1
ATOM 1543 N N . GLY A 1 209 ? -16.182 -2.829 -3.433 1.00 54.00 209 GLY A N 1
ATOM 1544 C CA . GLY A 1 209 ? -15.041 -2.802 -4.355 1.00 54.00 209 GLY A CA 1
ATOM 1545 C C . GLY A 1 209 ? -14.437 -1.433 -4.687 1.00 54.00 209 GLY A C 1
ATOM 1546 O O . GLY A 1 209 ? -15.125 -0.418 -4.710 1.00 54.00 209 GLY A O 1
ATOM 1547 N N . SER A 1 210 ? -13.139 -1.421 -5.011 1.00 51.44 210 SER A N 1
ATOM 1548 C CA . SER A 1 210 ? -12.528 -0.279 -5.694 1.00 51.44 210 SER A CA 1
ATOM 1549 C C . SER A 1 210 ? -12.449 -0.522 -7.196 1.00 51.44 210 SER A C 1
ATOM 1551 O O . SER A 1 210 ? -12.292 -1.647 -7.685 1.00 51.44 210 SER A O 1
ATOM 1553 N N . THR A 1 211 ? -12.568 0.564 -7.943 1.00 50.06 211 THR A N 1
ATOM 1554 C CA . THR A 1 211 ? -12.219 0.623 -9.353 1.00 50.06 211 THR A CA 1
ATOM 1555 C C . THR A 1 211 ? -10.697 0.541 -9.486 1.00 50.06 211 THR A C 1
ATOM 1557 O O . THR A 1 211 ? -9.948 1.389 -8.999 1.00 50.06 211 THR A O 1
ATOM 1560 N N . VAL A 1 212 ? -10.210 -0.485 -10.190 1.00 51.28 212 VAL A N 1
ATOM 1561 C CA . VAL A 1 212 ? -8.857 -0.449 -10.759 1.00 51.28 212 VAL A CA 1
ATOM 1562 C C . VAL A 1 212 ? -8.859 0.662 -11.807 1.00 51.28 212 VAL A C 1
ATOM 1564 O O . VAL A 1 212 ? -9.427 0.502 -12.885 1.00 51.28 212 VAL A O 1
ATOM 1567 N N . TRP A 1 213 ? -8.277 1.811 -11.476 1.00 52.75 213 TRP A N 1
ATOM 1568 C CA . TRP A 1 213 ? -8.234 2.959 -12.375 1.00 52.75 213 TRP A CA 1
ATOM 1569 C C . TRP A 1 213 ? -7.136 2.758 -13.432 1.00 52.75 213 TRP A C 1
ATOM 1571 O O . TRP A 1 213 ? -5.940 2.811 -13.132 1.00 52.75 213 TRP A O 1
ATOM 1581 N N . ASP A 1 214 ? -7.535 2.514 -14.685 1.00 45.50 214 ASP A N 1
ATOM 1582 C CA . ASP A 1 214 ? -6.623 2.426 -15.832 1.00 45.50 214 ASP A CA 1
ATOM 1583 C C . ASP A 1 214 ? -6.470 3.797 -16.533 1.00 45.50 214 ASP A C 1
ATOM 1585 O O . ASP A 1 214 ? -7.446 4.406 -16.960 1.00 45.50 214 ASP A O 1
ATOM 1589 N N . ILE A 1 215 ? -5.215 4.257 -16.619 1.00 41.16 215 ILE A N 1
ATOM 1590 C CA . ILE A 1 215 ? -4.557 5.287 -17.467 1.00 41.16 215 ILE A CA 1
ATOM 1591 C C . ILE A 1 215 ? -5.180 6.701 -17.633 1.00 41.16 215 ILE A C 1
ATOM 1593 O O . ILE A 1 215 ? -4.410 7.610 -17.921 1.00 41.16 215 ILE A O 1
ATOM 1597 N N . ASN A 1 216 ? -6.473 6.965 -17.411 1.00 33.62 216 ASN A N 1
ATOM 1598 C CA . ASN A 1 216 ? -7.100 8.253 -17.790 1.00 33.62 216 ASN A CA 1
ATOM 1599 C C . ASN A 1 216 ? -7.841 9.013 -16.671 1.00 33.62 216 ASN A C 1
ATOM 1601 O O . ASN A 1 216 ? -8.670 9.868 -16.976 1.00 33.62 216 ASN A O 1
ATOM 1605 N N . HIS A 1 217 ? -7.581 8.739 -15.392 1.00 33.81 217 HIS A N 1
ATOM 1606 C CA . HIS A 1 217 ? -8.171 9.568 -14.337 1.00 33.81 217 HIS A CA 1
ATOM 1607 C C . HIS A 1 217 ? -7.340 10.857 -14.161 1.00 33.81 217 HIS A C 1
ATOM 1609 O O . HIS A 1 217 ? -6.122 10.727 -13.991 1.00 33.81 217 HIS A O 1
ATOM 1615 N N . PRO A 1 218 ? -7.947 12.060 -14.257 1.00 39.56 218 PRO A N 1
ATOM 1616 C CA . PRO A 1 218 ? -7.246 13.333 -14.072 1.00 39.56 218 PRO A CA 1
ATOM 1617 C C . PRO A 1 218 ? -6.575 13.435 -12.696 1.00 39.56 218 PRO A C 1
ATOM 1619 O O . PRO A 1 218 ? -7.093 12.814 -11.734 1.00 39.56 218 PRO A O 1
#

Sequence (218 aa):
MHSTQTRLRHGALTACAAALALLAAGCSQASAGTQADGCRDNGHWSQRERAAWLRTSVQFRGTADGADSSYESASVVVRAQHSGAGRALCRRLAVQVEFWTLTATTTGTDMSSVMRYRLSTDGSRTRAVGFPTGLPTGREGACTRVLVAAYAGAPLDDRELPRTADVATAEDTDVRFGTERIGAYRLLPPDDSAPCDPDRPIPTPSPTGSTVWDINHP

Foldseek 3Di:
DDDDDDDDDDDPPPPVVVVVVVVVVVVVVVVVPDPPDDAAEDPPDDLLLLLQLLLVQWDWPQQDVPRPLQLQVIKIKRAAFVDDSRHFHPFWWWKKKWKWKWFQAPVFTDIDTQDIDIDTGRSNHMWMWRDFGQDQSQPPLTRIWMKIFMFTDDDDDPQQAWGAGRSQPDAPVRTDGNDSRTNDMGTGDRPDPRHRDNPDDDDDGRGDDTDRDPDDDD

Secondary structure (DSSP, 8-state):
-----------SSSSHHHHHHHHHHHHHHHTTS---S--B--TT--HHHHHHHHHHHEEEES-STTS-TT-TT-EEEE---EETTEEPBSSPEEEEEEEEEEEEETTEEEEEEEEEEEEEE-SSS-EEEEPPTT---STTS--EEEEEEEEESS---TTTSEE-S-TTT--GGG-EES-S-EEEEEEPPPS--SPP-TTSPPP--------EE-S---